Protein AF-A0A7V5HGN9-F1 (afdb_monomer)

Secondary structure (DSSP, 8-state):
----TT-SS-HHHHSHHHHHHHHHHHHHTPPPPPHHHHHHHHHHS--HHHHHHHHTT--SSHHHHHTS-SSHHHHHHHHHH--GGGGGG---HHHHHHHHHHHHHTT-HHHHHHHHHHHHHHHHHHT-HHHHHHHHHHHHHHHHHTT-HHHHHHHHHHHTTS-----EEEGGGTEEE-HHHHHHHHHHS-----------

pLDDT: mean 88.9, std 13.84, range [47.88, 98.94]

Radius of gyration: 22.05 Å; Cα contacts (8 Å, |Δi|>4): 229; chains: 1; bounding box: 42×45×57 Å

Nearest PDB structures (foldseek):
  4wne-assembly1_A  TM=7.673E-01  e=4.835E-03  Homo sapiens
  3sf4-assembly3_C  TM=7.442E-01  e=4.588E-03  Homo sapiens
  4a1s-assembly1_B  TM=7.686E-01  e=1.708E-02  Drosophila melanogaster
  3q15-assembly2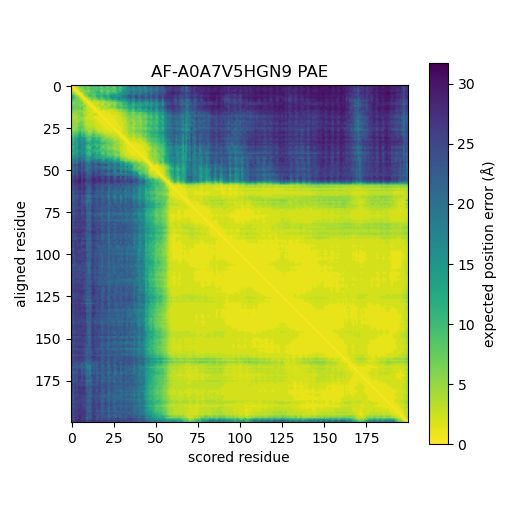_B-3  TM=7.820E-01  e=2.468E-02  Bacillus subtilis
  4i1a-assembly3_A  TM=4.829E-01  e=5.725E-02  Bacillus subtilis subsp. subtilis str. 168

Sequence (200 aa):
MIIVEHAGHNIFSEAPREFFRHLREFLTNLPEVSPQALATFKQTLPDWAELRRVRQVHEFGDSFLADQNWGYCSSQVIVKAYKRERLGQLRENRSYLRIGFALYDLKKYQEAHYVFTQLEEKAHRQGDLLSEVIALIWQGHMQDLLGNRAEALRCYQKVLKIDCPFKVMHAQYGLHYLPAEYARQRLKSPFQRVENQLED

Mean predicted aligned error: 11.17 Å

Structure (mmCIF, N/CA/C/O backbone):
data_AF-A0A7V5HGN9-F1
#
_entry.id   AF-A0A7V5HGN9-F1
#
loop_
_atom_site.group_PDB
_atom_site.id
_atom_site.type_symbol
_atom_site.label_atom_id
_atom_site.label_alt_id
_atom_site.label_comp_id
_atom_site.label_asym_id
_atom_site.label_entity_id
_atom_site.label_seq_id
_atom_site.pdbx_PDB_ins_code
_atom_site.Cartn_x
_atom_site.Cartn_y
_atom_site.Cartn_z
_atom_site.occupancy
_atom_site.B_iso_or_equiv
_atom_site.auth_seq_id
_atom_site.auth_comp_id
_atom_site.auth_asym_id
_atom_site.auth_atom_id
_atom_site.pdbx_PDB_model_num
ATOM 1 N N . MET A 1 1 ? -5.615 -12.703 -39.684 1.00 47.88 1 MET A N 1
ATOM 2 C CA . MET A 1 1 ? -6.499 -11.969 -38.757 1.00 47.88 1 MET A CA 1
ATOM 3 C C . MET A 1 1 ? -7.665 -12.888 -38.446 1.00 47.88 1 MET A C 1
ATOM 5 O O . MET A 1 1 ? -8.341 -13.284 -39.384 1.00 47.88 1 MET A O 1
ATOM 9 N N . ILE A 1 2 ? -7.821 -13.317 -37.192 1.00 58.19 2 ILE A N 1
ATOM 10 C CA . ILE A 1 2 ? -8.964 -14.141 -36.772 1.00 58.19 2 ILE A CA 1
ATOM 11 C C . ILE A 1 2 ? -10.042 -13.163 -36.313 1.00 58.19 2 ILE A C 1
ATOM 13 O O . ILE A 1 2 ? -9.800 -12.399 -35.382 1.00 58.19 2 ILE A O 1
ATOM 17 N N . ILE A 1 3 ? -11.179 -13.142 -37.003 1.00 59.91 3 ILE A N 1
ATOM 18 C CA . ILE A 1 3 ? -12.360 -12.384 -36.587 1.00 59.91 3 ILE A CA 1
ATOM 19 C C . ILE A 1 3 ? -13.315 -13.393 -35.958 1.00 59.91 3 ILE A C 1
ATOM 21 O O . ILE A 1 3 ? -13.702 -14.352 -36.618 1.00 59.91 3 ILE A O 1
ATOM 25 N N . VAL A 1 4 ? -13.674 -13.175 -34.694 1.00 60.88 4 VAL A N 1
ATOM 26 C CA . VAL A 1 4 ? -14.737 -13.920 -34.013 1.00 60.88 4 VAL A CA 1
ATOM 27 C C . VAL A 1 4 ? -15.935 -12.987 -33.920 1.00 60.88 4 VAL A C 1
ATOM 29 O O . VAL A 1 4 ? -15.903 -12.017 -33.166 1.00 60.88 4 VAL A O 1
ATOM 32 N N . GLU A 1 5 ? -16.968 -13.248 -34.723 1.00 53.59 5 GLU A N 1
ATOM 33 C CA . GLU A 1 5 ? -18.076 -12.315 -35.011 1.00 53.59 5 GLU A CA 1
ATOM 34 C C . GLU A 1 5 ? -18.928 -11.922 -33.783 1.00 53.59 5 GLU A C 1
ATOM 36 O O . GLU A 1 5 ? -19.751 -11.010 -33.864 1.00 53.59 5 GLU A O 1
ATOM 41 N N . HIS A 1 6 ? -18.721 -12.566 -32.628 1.00 56.16 6 HIS A N 1
ATOM 42 C CA . HIS A 1 6 ? -19.501 -12.351 -31.402 1.00 56.16 6 HIS A CA 1
ATOM 43 C C . HIS A 1 6 ? -18.667 -12.025 -30.147 1.00 56.16 6 HIS A C 1
ATOM 45 O O . HIS A 1 6 ? -19.226 -11.965 -29.054 1.00 56.16 6 HIS A O 1
ATOM 51 N N . ALA A 1 7 ? -17.354 -11.798 -30.273 1.00 55.81 7 ALA A N 1
ATOM 52 C CA . ALA A 1 7 ? -16.486 -11.425 -29.149 1.00 55.81 7 ALA A CA 1
ATOM 53 C C . ALA A 1 7 ? -16.121 -9.932 -29.227 1.00 55.81 7 ALA A C 1
ATOM 55 O O . ALA A 1 7 ? -15.111 -9.555 -29.821 1.00 55.81 7 ALA A O 1
ATOM 56 N N . GLY A 1 8 ? -16.983 -9.074 -28.678 1.00 51.50 8 GLY A N 1
ATOM 57 C CA . GLY A 1 8 ? -16.839 -7.616 -28.749 1.00 51.50 8 GLY A CA 1
ATOM 58 C C . GLY A 1 8 ? -15.876 -7.020 -27.718 1.00 51.50 8 GLY A C 1
ATOM 59 O O . GLY A 1 8 ? -15.376 -5.914 -27.929 1.00 51.50 8 GLY A O 1
ATOM 60 N N . HIS A 1 9 ? -15.591 -7.727 -26.618 1.00 58.38 9 HIS A N 1
ATOM 61 C CA . HIS A 1 9 ? -14.805 -7.168 -25.512 1.00 58.38 9 HIS A CA 1
ATOM 62 C C . HIS A 1 9 ? -13.702 -8.093 -25.011 1.00 58.38 9 HIS A C 1
ATOM 64 O O . HIS A 1 9 ? -12.570 -7.649 -24.815 1.00 58.38 9 HIS A O 1
ATOM 70 N N . ASN A 1 10 ? -14.005 -9.373 -24.790 1.00 63.41 10 ASN A N 1
ATOM 71 C CA . ASN A 1 10 ? -13.024 -10.323 -24.287 1.00 63.41 10 ASN A CA 1
ATOM 72 C C . ASN A 1 10 ? -13.330 -11.739 -24.779 1.00 63.41 10 ASN A C 1
ATOM 74 O O . ASN A 1 10 ? -14.178 -12.453 -24.241 1.00 63.41 10 ASN A O 1
ATOM 78 N N . ILE A 1 11 ? -12.539 -12.181 -25.753 1.00 68.00 11 ILE A N 1
ATOM 79 C CA . ILE A 1 11 ? -12.649 -13.511 -26.350 1.00 68.00 11 ILE A CA 1
ATOM 80 C C . ILE A 1 11 ? -12.438 -14.654 -25.337 1.00 68.00 11 ILE A C 1
ATOM 82 O O . ILE A 1 11 ? -12.993 -15.737 -25.513 1.00 68.00 11 ILE A O 1
ATOM 86 N N . PHE A 1 12 ? -11.705 -14.415 -24.242 1.00 64.56 12 PHE A N 1
ATOM 87 C CA . PHE A 1 12 ? -11.483 -15.407 -23.185 1.00 64.56 12 PHE A CA 1
ATOM 88 C C . PHE A 1 12 ? -12.741 -15.689 -22.354 1.00 64.56 12 PHE A C 1
ATOM 90 O O . PHE A 1 12 ? -12.859 -16.771 -21.785 1.00 64.56 12 PHE A O 1
ATOM 97 N N . SER A 1 13 ? -13.676 -14.741 -22.275 1.00 59.22 13 SER A N 1
ATOM 98 C CA . SER A 1 13 ? -14.940 -14.904 -21.546 1.00 59.22 13 SER A CA 1
ATOM 99 C C . SER A 1 13 ? -16.132 -15.151 -22.467 1.00 59.22 13 SER A C 1
ATOM 101 O O . SER A 1 13 ? -17.039 -15.888 -22.095 1.00 59.22 13 SER A O 1
ATOM 103 N N . GLU A 1 14 ? -16.130 -14.557 -23.660 1.00 72.31 14 GLU A N 1
ATOM 104 C CA . GLU A 1 14 ? -17.280 -14.564 -24.573 1.00 72.31 14 GLU A CA 1
ATOM 105 C C . GLU A 1 14 ? -17.258 -15.771 -25.523 1.00 72.31 14 GLU A C 1
ATOM 107 O O . GLU A 1 14 ? -18.305 -16.347 -25.811 1.00 72.31 14 GLU A O 1
ATOM 112 N N . ALA A 1 15 ? -16.070 -16.214 -25.957 1.00 78.94 15 ALA A N 1
ATOM 113 C CA . ALA A 1 15 ? -15.912 -17.341 -26.880 1.00 78.94 15 ALA A CA 1
ATOM 114 C C . ALA A 1 15 ? -14.676 -18.223 -26.568 1.00 78.94 15 ALA A C 1
ATOM 116 O O . ALA A 1 15 ? -13.876 -18.524 -27.462 1.00 78.94 15 ALA A O 1
ATOM 117 N N . PRO A 1 16 ? -14.498 -18.710 -25.319 1.00 79.62 16 PRO A N 1
ATOM 118 C CA . PRO A 1 16 ? -13.275 -19.406 -24.905 1.00 79.62 16 PRO A CA 1
ATOM 119 C C . PRO A 1 16 ? -12.981 -20.662 -25.730 1.00 79.62 16 PRO A C 1
ATOM 121 O O . PRO A 1 16 ? -11.835 -20.928 -26.086 1.00 79.62 16 PRO A O 1
ATOM 124 N N . ARG A 1 17 ? -14.011 -21.446 -26.071 1.00 83.56 17 ARG A N 1
ATOM 125 C CA . ARG A 1 17 ? -13.835 -22.682 -26.854 1.00 83.56 17 ARG A CA 1
ATOM 126 C C . ARG A 1 17 ? -13.305 -22.400 -28.257 1.00 83.56 17 ARG A C 1
ATOM 128 O O . ARG A 1 17 ? -12.461 -23.144 -28.748 1.00 83.56 17 ARG A O 1
ATOM 135 N N . GLU A 1 18 ? -13.786 -21.333 -28.883 1.00 83.12 18 GLU A N 1
ATOM 136 C CA . GLU A 1 18 ? -13.379 -20.940 -30.228 1.00 83.12 18 GLU A CA 1
ATOM 137 C C . GLU A 1 18 ? -11.951 -20.392 -30.237 1.00 83.12 18 GLU A C 1
ATOM 139 O O . GLU A 1 18 ? -11.138 -20.820 -31.057 1.00 83.12 18 GLU A O 1
ATOM 144 N N . PHE A 1 19 ? -11.606 -19.558 -29.250 1.00 82.94 19 PHE A N 1
ATOM 145 C CA . PHE A 1 19 ? -10.233 -19.102 -29.037 1.00 82.94 19 PHE A CA 1
ATOM 146 C C . PHE A 1 19 ? -9.259 -20.273 -28.878 1.00 82.94 19 PHE A C 1
ATOM 148 O O . PHE A 1 19 ? -8.272 -20.362 -29.606 1.00 82.94 19 PHE A O 1
ATOM 155 N N . PHE A 1 20 ? -9.540 -21.205 -27.961 1.00 86.19 20 PHE A N 1
ATOM 156 C CA . PHE A 1 20 ? -8.631 -22.324 -27.707 1.00 86.19 20 PHE A CA 1
ATOM 157 C C . PHE A 1 20 ? -8.573 -23.322 -28.869 1.00 86.19 20 PHE A C 1
ATOM 159 O O . PHE A 1 20 ? -7.530 -23.949 -29.067 1.00 86.19 20 PHE A O 1
ATOM 166 N N . ARG A 1 21 ? -9.639 -23.454 -29.672 1.00 87.88 21 ARG A N 1
ATOM 167 C CA . ARG A 1 21 ? -9.597 -24.218 -30.929 1.00 87.88 21 ARG A CA 1
ATOM 168 C C . ARG A 1 21 ? -8.627 -23.573 -31.916 1.00 87.88 21 ARG A C 1
ATOM 170 O O . ARG A 1 21 ? -7.727 -24.252 -32.400 1.00 87.88 21 ARG A O 1
ATOM 177 N N . HIS A 1 22 ? -8.755 -22.272 -32.154 1.00 85.56 22 HIS A N 1
ATOM 178 C CA . HIS A 1 22 ? -7.865 -21.551 -33.061 1.00 85.56 22 HIS A CA 1
ATOM 179 C C . HIS A 1 22 ? -6.415 -21.517 -32.580 1.00 85.56 22 HIS A C 1
ATOM 181 O O . HIS A 1 22 ? -5.500 -21.694 -33.380 1.00 85.56 22 HIS A O 1
ATOM 187 N N . LEU A 1 23 ? -6.191 -21.354 -31.275 1.00 84.62 23 LEU A N 1
ATOM 188 C CA . LEU A 1 23 ? -4.855 -21.435 -30.693 1.00 84.62 23 LEU A CA 1
ATOM 189 C C . LEU A 1 23 ? -4.244 -22.824 -30.913 1.00 84.62 23 LEU A C 1
ATOM 191 O O . LEU A 1 23 ? -3.083 -22.929 -31.294 1.00 84.62 23 LEU A O 1
ATOM 195 N N . ARG A 1 24 ? -5.025 -23.896 -30.728 1.00 86.69 24 ARG A N 1
ATOM 196 C CA . ARG A 1 24 ? -4.572 -25.267 -30.999 1.00 86.69 24 ARG A CA 1
ATOM 197 C C . ARG A 1 24 ? -4.233 -25.467 -32.472 1.00 86.69 24 ARG A C 1
ATOM 199 O O . ARG A 1 24 ? -3.180 -26.022 -32.766 1.00 86.69 24 ARG A O 1
ATOM 206 N N . GLU A 1 25 ? -5.090 -25.019 -33.384 1.00 87.94 25 GLU A N 1
ATOM 207 C CA . GLU A 1 25 ? -4.835 -25.088 -34.829 1.00 87.94 25 GLU A CA 1
ATOM 208 C C . GLU A 1 25 ? -3.559 -24.326 -35.203 1.00 87.94 25 GLU A C 1
ATOM 210 O O . GLU A 1 25 ? -2.729 -24.849 -35.942 1.00 87.94 25 GLU A O 1
ATOM 215 N N . PHE A 1 26 ? -3.358 -23.130 -34.648 1.00 86.44 26 PHE A N 1
ATOM 216 C CA . PHE A 1 26 ? -2.143 -22.345 -34.855 1.00 86.44 26 PHE A CA 1
ATOM 217 C C . PHE A 1 26 ? -0.894 -23.076 -34.353 1.00 86.44 26 PHE A C 1
ATOM 219 O O . PHE A 1 26 ? 0.074 -23.198 -35.094 1.00 86.44 26 PHE A O 1
ATOM 226 N N . LEU A 1 27 ? -0.929 -23.606 -33.127 1.00 85.44 27 LEU A N 1
ATOM 227 C CA . LEU A 1 27 ? 0.198 -24.334 -32.534 1.00 85.44 27 LEU A CA 1
ATOM 228 C C . LEU A 1 27 ? 0.529 -25.619 -33.301 1.00 85.44 27 LEU A C 1
ATOM 230 O O . LEU A 1 27 ? 1.698 -25.956 -33.444 1.00 85.44 27 LEU A O 1
ATOM 234 N N . THR A 1 28 ? -0.486 -26.319 -33.810 1.00 88.06 28 THR A N 1
ATOM 235 C CA . THR A 1 28 ? -0.300 -27.563 -34.576 1.00 88.06 28 THR A CA 1
ATOM 236 C C . THR A 1 28 ? 0.305 -27.291 -35.955 1.00 88.06 28 THR A C 1
ATOM 238 O O . THR A 1 28 ? 1.045 -28.117 -36.475 1.00 88.06 28 THR A O 1
ATOM 241 N N . ASN A 1 29 ? 0.013 -26.123 -36.533 1.00 88.00 29 ASN A N 1
ATOM 242 C CA . ASN A 1 29 ? 0.521 -25.698 -37.838 1.00 88.00 29 ASN A CA 1
ATOM 243 C C . ASN A 1 29 ? 1.735 -24.764 -37.734 1.00 88.00 29 ASN A C 1
ATOM 245 O O . ASN A 1 29 ? 2.138 -24.171 -38.737 1.00 88.00 29 ASN A O 1
ATOM 249 N N . LEU A 1 30 ? 2.298 -24.588 -36.537 1.00 82.75 30 LEU A N 1
ATOM 250 C CA . LEU A 1 30 ? 3.455 -23.730 -36.350 1.00 82.75 30 LEU A CA 1
ATOM 251 C C . LEU A 1 30 ? 4.674 -24.418 -36.986 1.00 82.75 30 LEU A C 1
ATOM 253 O O . LEU A 1 30 ? 5.027 -25.520 -36.560 1.00 82.75 30 LEU A O 1
ATOM 257 N N . PRO A 1 31 ? 5.322 -23.816 -37.998 1.00 83.06 31 PRO A N 1
ATOM 258 C CA . PRO A 1 31 ? 6.506 -24.415 -38.594 1.00 83.06 31 PRO A CA 1
ATOM 259 C C . PRO A 1 31 ? 7.633 -24.487 -37.560 1.00 83.06 31 PRO A C 1
ATOM 261 O O . PRO A 1 31 ? 7.777 -23.587 -36.726 1.00 83.06 31 PRO A O 1
ATOM 264 N N . GLU A 1 32 ? 8.460 -25.533 -37.634 1.00 83.56 32 GLU A N 1
ATOM 265 C CA . GLU A 1 32 ? 9.682 -25.588 -36.832 1.00 83.56 32 GLU A CA 1
ATOM 266 C C . GLU A 1 32 ? 10.546 -24.360 -37.129 1.00 83.56 32 GLU A C 1
ATOM 268 O O . GLU A 1 32 ? 10.882 -24.050 -38.277 1.00 83.56 32 GLU A O 1
ATOM 273 N N . VAL A 1 33 ? 10.903 -23.634 -36.071 1.00 85.88 33 VAL A N 1
ATOM 274 C CA . VAL A 1 33 ? 11.763 -22.461 -36.191 1.00 85.88 33 VAL A CA 1
ATOM 275 C C . VAL A 1 33 ? 13.181 -22.946 -36.457 1.00 85.88 33 VAL A C 1
ATOM 277 O O . VAL A 1 33 ? 13.779 -23.622 -35.618 1.00 85.88 33 VAL A O 1
ATOM 280 N N . SER A 1 34 ? 13.743 -22.582 -37.611 1.00 90.69 34 SER A N 1
ATOM 281 C CA . SER A 1 34 ? 15.101 -23.002 -37.944 1.00 90.69 34 SER A C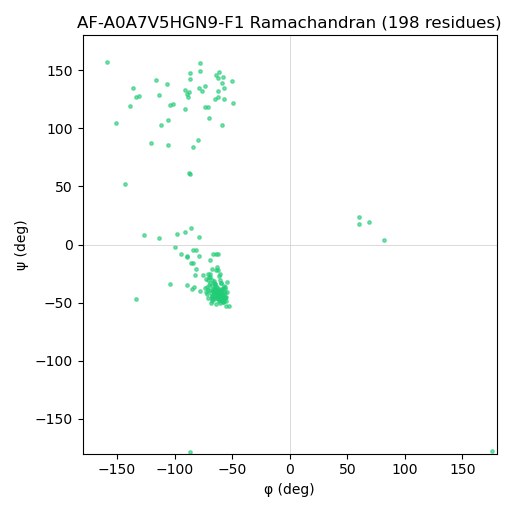A 1
ATOM 282 C C . SER A 1 34 ? 16.113 -22.434 -36.934 1.00 90.69 34 SER A C 1
ATOM 284 O O . SER A 1 34 ? 15.986 -21.275 -36.511 1.00 90.69 34 SER A O 1
ATOM 286 N N . PRO A 1 35 ? 17.164 -23.195 -36.570 1.00 88.50 35 PRO A N 1
ATOM 287 C CA . PRO A 1 35 ? 18.210 -22.705 -35.672 1.00 88.50 35 PRO A CA 1
ATOM 288 C C . PRO A 1 35 ? 18.846 -21.396 -36.156 1.00 88.50 35 PRO A C 1
ATOM 290 O O . PRO A 1 35 ? 19.212 -20.546 -35.345 1.00 88.50 35 PRO A O 1
ATOM 293 N N . GLN A 1 36 ? 18.926 -21.206 -37.477 1.00 87.81 36 GLN A N 1
ATOM 294 C CA . GLN A 1 36 ? 19.457 -19.998 -38.098 1.00 87.81 36 GLN A CA 1
ATOM 295 C C . GLN A 1 36 ? 18.520 -18.796 -37.929 1.00 87.81 36 GLN A C 1
ATOM 297 O O . GLN A 1 36 ? 18.981 -17.738 -37.512 1.00 87.81 36 GLN A O 1
ATOM 302 N N . ALA A 1 37 ? 17.213 -18.955 -38.169 1.00 84.19 37 ALA A N 1
ATOM 303 C CA . ALA A 1 37 ? 16.238 -17.887 -37.940 1.00 84.19 37 ALA A CA 1
ATOM 304 C C . ALA A 1 37 ? 16.205 -17.473 -36.462 1.00 84.19 37 ALA A C 1
ATOM 306 O O . ALA A 1 37 ? 16.176 -16.284 -36.145 1.00 84.19 37 ALA A O 1
ATOM 307 N N . LEU A 1 38 ? 16.297 -18.449 -35.552 1.00 83.56 38 LEU A N 1
ATOM 308 C CA . LEU A 1 38 ? 16.383 -18.191 -34.118 1.00 83.56 38 LEU A CA 1
ATOM 309 C C . LEU A 1 38 ? 17.680 -17.459 -33.738 1.00 83.56 38 LEU A C 1
ATOM 311 O O . LEU A 1 38 ? 17.648 -16.553 -32.906 1.00 83.56 38 LEU A O 1
ATOM 315 N N . ALA A 1 39 ? 18.818 -17.827 -34.334 1.00 85.75 39 ALA A N 1
ATOM 316 C CA . ALA A 1 39 ? 20.098 -17.161 -34.103 1.00 85.75 39 ALA A CA 1
ATOM 317 C C . ALA A 1 39 ? 20.090 -15.711 -34.611 1.00 85.75 39 ALA A C 1
ATOM 319 O O . ALA A 1 39 ? 20.495 -14.812 -33.877 1.00 85.75 39 ALA A O 1
ATOM 320 N N . THR A 1 40 ? 19.568 -15.465 -35.815 1.00 85.25 40 THR A N 1
ATOM 321 C CA . THR A 1 40 ? 19.402 -14.113 -36.368 1.00 85.25 40 THR A CA 1
ATOM 322 C C . THR A 1 40 ? 18.472 -13.274 -35.500 1.00 85.25 40 THR A C 1
ATOM 324 O O . THR A 1 40 ? 18.824 -12.158 -35.132 1.00 85.25 40 THR A O 1
ATOM 327 N N . PHE A 1 41 ? 17.326 -13.819 -35.087 1.00 78.50 41 PHE A N 1
ATOM 328 C CA . PHE A 1 41 ? 16.418 -13.111 -34.187 1.00 78.50 41 PHE A CA 1
ATOM 329 C C . PHE A 1 41 ? 17.101 -12.747 -32.860 1.00 78.50 41 PHE A C 1
ATOM 331 O O . PHE A 1 41 ? 17.013 -11.605 -32.417 1.00 78.50 41 PHE A O 1
ATOM 338 N N . LYS A 1 42 ? 17.866 -13.670 -32.261 1.00 77.56 42 LYS A N 1
ATOM 339 C CA . LYS A 1 42 ? 18.643 -13.408 -31.037 1.00 77.56 42 LYS A CA 1
ATOM 340 C C . LYS A 1 42 ? 19.691 -12.307 -31.203 1.00 77.56 42 LYS A C 1
ATOM 342 O O . LYS A 1 42 ? 19.956 -11.607 -30.236 1.00 77.56 42 LYS A O 1
ATOM 347 N N . GLN A 1 43 ? 20.255 -12.136 -32.399 1.00 79.81 43 GLN A N 1
ATOM 348 C CA . GLN A 1 43 ? 21.170 -11.030 -32.712 1.00 79.81 43 GLN A CA 1
ATOM 349 C C . GLN A 1 43 ? 20.440 -9.690 -32.892 1.00 79.81 43 GLN A C 1
ATOM 351 O O . GLN A 1 43 ? 21.038 -8.642 -32.674 1.00 79.81 43 GLN A O 1
ATOM 356 N N . THR A 1 44 ? 19.159 -9.714 -33.279 1.00 71.88 44 THR A N 1
ATOM 357 C CA . THR A 1 44 ? 18.308 -8.512 -33.374 1.00 71.88 44 THR A CA 1
ATOM 358 C C . THR A 1 44 ? 17.638 -8.130 -32.060 1.00 71.88 44 THR A C 1
ATOM 360 O O . THR A 1 44 ? 17.135 -7.014 -31.934 1.00 71.88 44 THR A O 1
ATOM 363 N N . LEU A 1 45 ? 17.611 -9.043 -31.081 1.00 65.25 45 LEU A N 1
ATOM 364 C CA . LEU A 1 45 ? 17.168 -8.699 -29.741 1.00 65.25 45 LEU A CA 1
ATOM 365 C C . LEU A 1 45 ? 18.137 -7.651 -29.195 1.00 65.25 45 LEU A C 1
ATOM 367 O O . LEU A 1 45 ? 19.348 -7.882 -29.215 1.00 65.25 45 LEU A O 1
ATOM 371 N N . PRO A 1 46 ? 17.634 -6.505 -28.718 1.00 62.78 46 PRO A N 1
ATOM 372 C CA . PRO A 1 46 ? 18.506 -5.534 -28.094 1.00 62.78 46 PRO A CA 1
ATOM 373 C C . PRO A 1 46 ? 19.221 -6.205 -26.922 1.00 62.78 46 PRO A C 1
ATOM 375 O O . PRO A 1 46 ? 18.636 -7.059 -26.247 1.00 62.78 46 PRO A O 1
ATOM 378 N N . ASP A 1 47 ? 20.485 -5.841 -26.692 1.00 72.19 47 ASP A N 1
ATOM 379 C CA . ASP A 1 47 ? 21.222 -6.355 -25.544 1.00 72.19 47 ASP A CA 1
ATOM 380 C C . ASP A 1 47 ? 20.452 -5.957 -24.282 1.00 72.19 47 ASP A C 1
ATOM 382 O O . ASP A 1 47 ? 20.448 -4.805 -23.850 1.00 72.19 47 ASP A O 1
ATOM 386 N N . TRP A 1 48 ? 19.741 -6.923 -23.706 1.00 57.12 48 TRP A N 1
ATOM 387 C CA . TRP A 1 48 ? 18.913 -6.707 -22.533 1.00 57.12 48 TRP A CA 1
ATOM 388 C C . TRP A 1 48 ? 19.748 -6.301 -21.319 1.00 57.12 48 TRP A C 1
ATOM 390 O O . TRP A 1 48 ? 19.195 -5.703 -20.398 1.00 57.12 48 TRP A O 1
ATOM 400 N N . ALA A 1 49 ? 21.051 -6.601 -21.296 1.00 57.00 49 ALA A N 1
ATOM 401 C CA . ALA A 1 49 ? 21.973 -6.123 -20.276 1.00 57.00 49 ALA A CA 1
ATOM 402 C C . ALA A 1 49 ? 22.375 -4.660 -20.524 1.00 57.00 49 ALA A C 1
ATOM 404 O O . ALA A 1 49 ? 22.407 -3.885 -19.570 1.00 57.00 49 ALA A O 1
ATOM 405 N N . GLU A 1 50 ? 22.606 -4.261 -21.778 1.00 61.69 50 GLU A N 1
ATOM 406 C CA . GLU A 1 50 ? 22.851 -2.866 -22.183 1.00 61.69 50 GLU A CA 1
ATOM 407 C C . GLU A 1 50 ? 21.601 -1.996 -21.955 1.00 61.69 50 GLU A C 1
ATOM 409 O O . GLU A 1 50 ? 21.682 -0.961 -21.302 1.00 61.69 50 GLU A O 1
ATOM 414 N N . LEU A 1 51 ? 20.414 -2.454 -22.373 1.00 58.97 51 LEU A N 1
ATOM 415 C CA . LEU A 1 51 ? 19.134 -1.784 -22.114 1.00 58.97 51 LEU A CA 1
ATOM 416 C C . LEU A 1 51 ? 18.825 -1.684 -20.620 1.00 58.97 51 LEU A C 1
ATOM 418 O O . LEU A 1 51 ? 18.310 -0.659 -20.181 1.00 58.97 51 LEU A O 1
ATOM 422 N N . ARG A 1 52 ? 19.143 -2.715 -19.823 1.00 54.41 52 ARG A N 1
ATOM 423 C CA . ARG A 1 52 ? 19.048 -2.635 -18.355 1.00 54.41 52 ARG A CA 1
ATOM 424 C C . ARG A 1 52 ? 20.047 -1.637 -17.781 1.00 54.41 52 ARG A C 1
ATOM 426 O O . ARG A 1 52 ? 19.677 -0.912 -16.866 1.00 54.41 52 ARG A O 1
ATOM 433 N N . ARG A 1 53 ? 21.273 -1.565 -18.312 1.00 54.25 53 ARG A N 1
ATOM 434 C CA . ARG A 1 53 ? 22.280 -0.563 -17.920 1.00 54.25 53 ARG A CA 1
ATOM 435 C C . ARG A 1 53 ? 21.819 0.858 -18.248 1.00 54.25 53 ARG A C 1
ATOM 437 O O . ARG A 1 53 ? 21.941 1.733 -17.402 1.00 54.25 53 ARG A O 1
ATOM 444 N N . VAL A 1 54 ? 21.230 1.074 -19.423 1.00 54.31 54 VAL A N 1
ATOM 445 C CA . VAL A 1 54 ? 20.697 2.379 -19.848 1.00 54.31 54 VAL A CA 1
ATOM 446 C C . VAL A 1 54 ? 19.421 2.738 -19.064 1.00 54.31 54 VAL A C 1
ATOM 448 O O . VAL A 1 54 ? 19.257 3.888 -18.667 1.00 54.31 54 VAL A O 1
ATOM 451 N N . ARG A 1 55 ? 18.552 1.763 -18.744 1.00 51.66 55 ARG A N 1
ATOM 452 C CA . ARG A 1 55 ? 17.373 1.951 -17.867 1.00 51.66 55 ARG A CA 1
ATOM 453 C C . ARG A 1 55 ? 17.720 2.172 -16.393 1.00 51.66 55 ARG A C 1
ATOM 455 O O . ARG A 1 55 ? 16.974 2.845 -15.691 1.00 51.66 55 ARG A O 1
ATOM 462 N N . GLN A 1 56 ? 18.844 1.644 -15.905 1.00 50.28 56 GLN A N 1
ATOM 463 C CA . GLN A 1 56 ? 19.322 1.874 -14.530 1.00 50.28 56 GLN A CA 1
ATOM 464 C C . GLN A 1 56 ? 19.675 3.342 -14.242 1.00 50.28 56 GLN A C 1
ATOM 466 O O . GLN A 1 56 ? 19.898 3.691 -13.086 1.00 50.28 56 GLN A O 1
ATOM 471 N N . VAL A 1 57 ? 19.684 4.206 -15.261 1.00 50.62 57 VAL A N 1
ATOM 472 C CA . VAL A 1 57 ? 19.927 5.650 -15.128 1.00 50.62 57 VAL A CA 1
ATOM 473 C C . VAL A 1 57 ? 18.628 6.445 -14.921 1.00 50.62 57 VAL A C 1
ATOM 475 O O . VAL A 1 5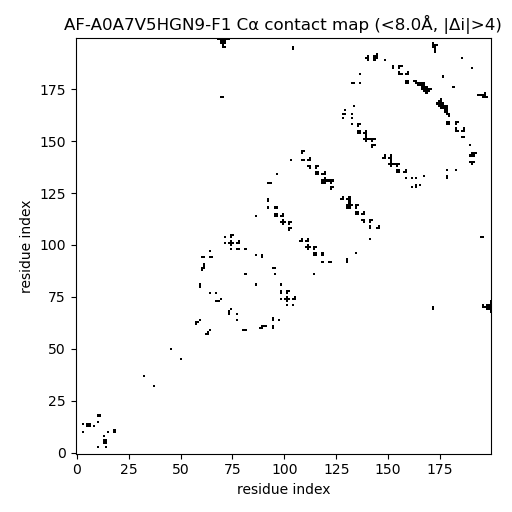7 ? 18.637 7.672 -14.980 1.00 50.62 57 VAL A O 1
ATOM 478 N N . HIS A 1 58 ? 17.484 5.803 -14.661 1.00 57.69 58 HIS A N 1
ATOM 479 C CA . HIS A 1 58 ? 16.315 6.556 -14.214 1.00 57.69 58 HIS A CA 1
ATOM 480 C C . HIS A 1 58 ? 16.548 7.071 -12.793 1.00 57.69 58 HIS A C 1
ATOM 482 O O . HIS A 1 58 ? 16.568 6.311 -11.824 1.00 57.69 58 HIS A O 1
ATOM 488 N N . GLU A 1 59 ? 16.734 8.388 -12.675 1.00 76.94 59 GLU A N 1
ATOM 489 C CA . GLU A 1 59 ? 16.664 9.071 -11.391 1.00 76.94 59 GLU A CA 1
ATOM 490 C C . GLU A 1 59 ? 15.371 8.674 -10.670 1.00 76.94 59 GLU A C 1
ATOM 492 O O . GLU A 1 59 ? 14.313 8.539 -11.288 1.00 76.94 59 GLU A O 1
ATOM 497 N N . PHE A 1 60 ? 15.456 8.494 -9.349 1.00 86.88 60 PHE A N 1
ATOM 498 C CA . PHE A 1 60 ? 14.284 8.217 -8.522 1.00 86.88 60 PHE A CA 1
ATOM 499 C C . PHE A 1 60 ? 13.162 9.224 -8.830 1.00 86.88 60 PHE A C 1
ATOM 501 O O . PHE A 1 60 ? 13.353 10.435 -8.696 1.00 86.88 60 PHE A O 1
ATOM 508 N N . GLY A 1 61 ? 12.004 8.712 -9.240 1.00 92.19 61 GLY A N 1
ATOM 509 C CA . GLY A 1 61 ? 10.885 9.494 -9.754 1.00 92.19 61 GLY A CA 1
ATOM 510 C C . GLY A 1 61 ? 9.742 8.596 -10.229 1.00 92.19 61 GLY A C 1
ATOM 511 O O . GLY A 1 61 ? 9.831 7.370 -10.132 1.00 92.19 61 GLY A O 1
ATOM 512 N N . ASP A 1 62 ? 8.679 9.198 -10.765 1.00 93.19 62 ASP A N 1
ATOM 513 C CA . ASP A 1 62 ? 7.485 8.468 -11.212 1.00 93.19 62 ASP A CA 1
ATOM 514 C C . ASP A 1 62 ? 7.814 7.404 -12.280 1.00 93.19 62 ASP A C 1
ATOM 516 O O . ASP A 1 62 ? 7.384 6.259 -12.153 1.00 93.19 62 ASP A O 1
ATOM 520 N N . SER A 1 63 ? 8.649 7.731 -13.277 1.00 89.81 63 SER A N 1
ATOM 521 C CA . SER A 1 63 ? 9.058 6.777 -14.324 1.00 89.81 63 SER A CA 1
ATOM 522 C C . SER A 1 63 ? 9.869 5.606 -13.767 1.00 89.81 63 SER A C 1
ATOM 524 O O . SER A 1 63 ? 9.587 4.456 -14.088 1.00 89.81 63 SER A O 1
ATOM 526 N N . PHE A 1 64 ? 10.824 5.882 -12.868 1.00 90.94 64 PH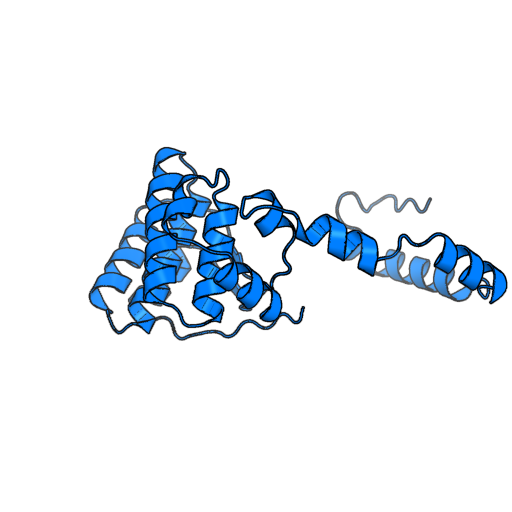E A N 1
ATOM 527 C CA . PHE A 1 64 ? 11.601 4.837 -12.198 1.00 90.94 64 PHE A CA 1
ATOM 528 C C . PHE A 1 64 ? 10.685 3.847 -11.471 1.00 90.94 64 PHE A C 1
ATOM 530 O O . PHE A 1 64 ? 10.879 2.641 -11.589 1.00 90.94 64 PHE A O 1
ATOM 537 N N . LEU A 1 65 ? 9.678 4.350 -10.745 1.00 93.50 65 LEU A N 1
ATOM 538 C CA . LEU A 1 65 ? 8.723 3.532 -9.991 1.00 93.50 65 LEU A CA 1
ATOM 539 C C . LEU A 1 65 ? 7.774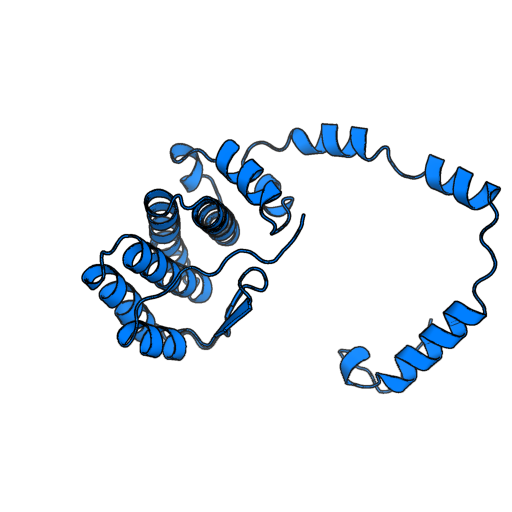 2.746 -10.904 1.00 93.50 65 LEU A C 1
ATOM 541 O O . LEU A 1 65 ? 7.408 1.617 -10.567 1.00 93.50 65 LEU A O 1
ATOM 545 N N . ALA A 1 66 ? 7.387 3.332 -12.040 1.00 89.88 66 ALA A N 1
ATOM 546 C CA . ALA A 1 66 ? 6.547 2.688 -13.046 1.00 89.88 66 ALA A CA 1
ATOM 547 C C . ALA A 1 66 ? 7.247 1.498 -13.724 1.00 89.88 66 ALA A C 1
ATOM 549 O O . ALA A 1 66 ? 6.576 0.524 -14.059 1.00 89.88 66 ALA A O 1
ATOM 550 N N . ASP A 1 67 ? 8.574 1.550 -13.860 1.00 88.31 67 ASP A N 1
ATOM 551 C CA . ASP A 1 67 ? 9.381 0.494 -14.483 1.00 88.31 67 ASP A CA 1
ATOM 552 C C . ASP A 1 67 ? 9.653 -0.720 -13.575 1.00 88.31 67 ASP A C 1
ATOM 554 O O . ASP A 1 67 ? 10.176 -1.729 -14.048 1.00 88.31 67 ASP A O 1
ATOM 558 N N . GLN A 1 68 ? 9.327 -0.649 -12.279 1.00 87.38 68 GLN A N 1
ATOM 559 C CA . GLN A 1 68 ? 9.592 -1.741 -11.333 1.00 87.38 68 GLN A CA 1
ATOM 560 C C . GLN A 1 68 ? 8.457 -2.783 -11.309 1.00 87.38 68 GLN A C 1
ATOM 562 O O . GLN A 1 68 ? 7.281 -2.411 -11.248 1.00 87.38 68 GLN A O 1
ATOM 567 N N . ASN A 1 69 ? 8.798 -4.069 -11.169 1.00 89.88 69 ASN A N 1
ATOM 568 C CA . ASN A 1 69 ? 7.852 -5.192 -11.023 1.00 89.88 69 ASN A CA 1
ATOM 569 C C . ASN A 1 69 ? 7.270 -5.313 -9.607 1.00 89.88 69 ASN A C 1
ATOM 571 O O . ASN A 1 69 ? 7.859 -4.874 -8.633 1.00 89.88 69 ASN A O 1
ATOM 575 N N . TRP A 1 70 ? 6.100 -5.919 -9.434 1.00 90.38 70 TRP A N 1
ATOM 576 C CA . TRP A 1 70 ? 5.417 -5.939 -8.133 1.00 90.38 70 TRP A CA 1
ATOM 577 C C . TRP A 1 70 ? 5.945 -6.956 -7.107 1.00 90.38 70 TRP A C 1
ATOM 579 O O . TRP A 1 70 ? 5.336 -7.075 -6.046 1.00 90.38 70 TRP A O 1
ATOM 589 N N . GLY A 1 71 ? 7.049 -7.653 -7.384 1.00 90.88 71 GLY A N 1
ATOM 590 C CA . GLY A 1 71 ? 7.634 -8.638 -6.480 1.00 90.88 71 GLY A CA 1
ATOM 591 C C . GLY A 1 71 ? 8.603 -8.057 -5.444 1.00 90.88 71 GLY A C 1
ATOM 592 O O . GLY A 1 71 ? 8.838 -6.846 -5.333 1.00 90.88 71 GLY A O 1
ATOM 593 N N . TYR A 1 72 ? 9.152 -8.964 -4.637 1.00 87.56 72 TYR A N 1
ATOM 594 C CA . TYR A 1 72 ? 9.962 -8.636 -3.464 1.00 87.56 72 TYR A CA 1
ATOM 595 C C . TYR A 1 72 ? 11.333 -8.011 -3.788 1.00 87.56 72 TYR A C 1
ATOM 597 O O . TYR A 1 72 ? 11.764 -7.083 -3.097 1.00 87.56 72 TYR A O 1
ATOM 605 N N . CYS A 1 73 ? 12.028 -8.474 -4.830 1.00 88.62 73 CYS A N 1
ATOM 606 C CA . CYS A 1 73 ? 13.313 -7.911 -5.259 1.00 88.62 73 CYS A CA 1
ATOM 607 C C . CYS A 1 73 ? 13.143 -6.466 -5.739 1.00 88.62 73 CYS A C 1
ATOM 609 O O . CYS A 1 73 ? 13.924 -5.585 -5.375 1.00 88.62 73 CYS A O 1
ATOM 611 N N . SER A 1 74 ? 12.079 -6.186 -6.482 1.00 91.69 74 SER A N 1
ATOM 612 C CA . SER A 1 74 ? 11.722 -4.830 -6.890 1.00 91.69 74 SER A CA 1
ATOM 613 C C . SER A 1 74 ? 11.392 -3.940 -5.688 1.00 91.69 74 SER A C 1
ATOM 615 O O . SER A 1 74 ? 11.824 -2.786 -5.638 1.00 91.69 74 SER A O 1
ATOM 617 N N . SER A 1 75 ? 10.709 -4.472 -4.668 1.00 95.00 75 SER A N 1
ATOM 618 C CA . SER A 1 75 ? 10.491 -3.759 -3.402 1.00 95.00 75 SER A CA 1
ATOM 619 C C . SER A 1 75 ? 11.816 -3.380 -2.716 1.00 95.00 75 SER A C 1
ATOM 621 O O . SER A 1 75 ? 11.954 -2.258 -2.219 1.00 95.00 75 SER A O 1
ATOM 623 N N . GLN A 1 76 ? 12.841 -4.241 -2.758 1.00 93.81 76 GLN A N 1
ATOM 624 C CA . GLN A 1 76 ? 14.187 -3.903 -2.268 1.00 93.81 76 GLN A CA 1
ATOM 625 C C . GLN A 1 76 ? 14.835 -2.763 -3.058 1.00 93.81 76 GLN A C 1
ATOM 627 O O . GLN A 1 76 ? 15.396 -1.843 -2.455 1.00 93.81 76 GLN A O 1
ATOM 632 N N . VAL A 1 77 ? 14.736 -2.793 -4.388 1.00 93.12 77 VAL A N 1
ATOM 633 C CA . VAL A 1 77 ? 15.267 -1.739 -5.266 1.00 93.12 77 VAL A CA 1
ATOM 634 C C . VAL A 1 77 ? 14.605 -0.393 -4.964 1.00 93.12 77 VAL A C 1
ATOM 636 O O . VAL A 1 77 ? 15.303 0.602 -4.754 1.00 93.12 77 VAL A O 1
ATOM 639 N N . ILE A 1 78 ? 13.274 -0.369 -4.848 1.00 95.69 78 ILE A N 1
ATOM 640 C CA . ILE A 1 78 ? 12.505 0.842 -4.531 1.00 95.69 78 ILE A CA 1
ATOM 641 C C . ILE A 1 78 ? 12.922 1.408 -3.176 1.00 95.69 78 ILE A C 1
ATOM 643 O O . ILE A 1 78 ? 13.241 2.591 -3.079 1.00 95.69 78 ILE A O 1
ATOM 647 N N . VAL A 1 79 ? 12.957 0.580 -2.128 1.00 96.75 79 VAL A N 1
ATOM 648 C CA . VAL A 1 79 ? 13.283 1.054 -0.776 1.00 96.75 79 VAL A CA 1
ATOM 649 C C . VAL A 1 79 ? 14.737 1.513 -0.665 1.00 96.75 79 VAL A C 1
ATOM 651 O O . VAL A 1 79 ? 15.017 2.427 0.107 1.00 96.75 79 VAL A O 1
ATOM 654 N N . LYS A 1 80 ? 15.664 0.926 -1.431 1.00 95.12 80 LYS A N 1
ATOM 655 C CA . LYS A 1 80 ? 17.059 1.389 -1.492 1.00 95.12 80 LYS A CA 1
ATOM 656 C C . LYS A 1 80 ? 17.183 2.764 -2.158 1.00 95.12 80 LYS A C 1
ATOM 658 O O . LYS A 1 80 ? 18.032 3.553 -1.752 1.00 95.12 80 LYS A O 1
ATOM 663 N N . ALA A 1 81 ? 16.364 3.042 -3.172 1.00 93.12 81 ALA A N 1
ATOM 664 C CA . ALA A 1 81 ? 16.356 4.323 -3.879 1.00 93.12 81 ALA A CA 1
ATOM 665 C C . ALA A 1 81 ? 15.533 5.409 -3.160 1.00 93.12 81 ALA A C 1
ATOM 667 O O . ALA A 1 81 ? 15.794 6.600 -3.340 1.00 93.12 81 ALA A O 1
ATOM 668 N N . TYR A 1 82 ? 14.543 5.004 -2.359 1.00 95.44 82 TYR A N 1
ATOM 669 C CA . TYR A 1 82 ? 13.630 5.899 -1.661 1.00 95.44 82 TYR A CA 1
ATOM 670 C C . TYR A 1 82 ? 14.355 6.809 -0.670 1.00 95.44 82 TYR A C 1
ATOM 672 O O . TYR A 1 82 ? 15.134 6.372 0.179 1.00 95.44 82 TYR A O 1
ATOM 680 N N . LYS A 1 83 ? 14.018 8.094 -0.758 1.00 93.12 83 LYS A N 1
ATOM 681 C CA . LYS A 1 83 ? 14.415 9.129 0.188 1.00 93.12 83 LYS A CA 1
ATOM 682 C C . LYS A 1 83 ? 13.193 9.961 0.548 1.00 93.12 83 LYS A C 1
ATOM 684 O O . LYS A 1 83 ? 12.507 10.461 -0.348 1.00 93.12 83 LYS A O 1
ATOM 689 N N . ARG A 1 84 ? 12.920 10.108 1.845 1.00 95.00 84 ARG A N 1
ATOM 690 C CA . ARG A 1 84 ? 11.715 10.777 2.358 1.00 95.00 84 ARG A CA 1
ATOM 691 C C . ARG A 1 84 ? 11.577 12.202 1.823 1.00 95.00 84 ARG A C 1
ATOM 693 O O . ARG A 1 84 ? 10.498 12.600 1.404 1.00 95.00 84 ARG A O 1
ATOM 700 N N . GLU A 1 85 ? 12.676 12.943 1.761 1.00 94.88 85 GLU A N 1
ATOM 701 C CA . GLU A 1 85 ? 12.743 14.322 1.273 1.00 94.88 85 GLU A CA 1
ATOM 702 C C . GLU A 1 85 ? 12.372 14.478 -0.210 1.00 94.88 85 GLU A C 1
ATOM 704 O O . GLU A 1 85 ? 12.014 15.569 -0.649 1.00 94.88 85 GLU A O 1
ATOM 709 N N . ARG A 1 86 ? 12.419 13.389 -0.987 1.00 93.19 86 ARG A N 1
ATOM 710 C CA . ARG A 1 86 ? 12.036 13.382 -2.404 1.00 93.19 86 ARG A CA 1
ATOM 711 C C . ARG A 1 86 ? 10.586 12.969 -2.631 1.00 93.19 86 ARG A C 1
ATOM 713 O O . ARG A 1 86 ? 10.104 13.093 -3.751 1.00 93.19 86 ARG A O 1
ATOM 720 N N . LEU A 1 87 ? 9.879 12.503 -1.599 1.00 95.94 87 LEU A N 1
ATOM 721 C CA . LEU A 1 87 ? 8.509 12.002 -1.726 1.00 95.94 87 LEU A CA 1
ATOM 722 C C . LEU A 1 87 ? 7.574 13.058 -2.332 1.00 95.94 87 LEU A C 1
ATOM 724 O O . LEU A 1 87 ? 6.859 12.767 -3.283 1.00 95.94 87 LEU A O 1
ATOM 728 N N . GLY A 1 88 ? 7.651 14.302 -1.847 1.00 93.62 88 GLY A N 1
ATOM 729 C CA . GLY A 1 88 ? 6.831 15.420 -2.330 1.00 93.62 88 GLY A CA 1
ATOM 730 C C . GLY A 1 88 ? 7.109 15.865 -3.772 1.00 93.62 88 GLY A C 1
ATOM 731 O O . GLY A 1 88 ? 6.367 16.689 -4.298 1.00 93.62 88 GLY A O 1
ATOM 732 N N . GLN A 1 89 ? 8.158 15.340 -4.415 1.00 94.62 89 GLN A N 1
ATOM 733 C CA . GLN A 1 89 ? 8.487 15.625 -5.818 1.00 94.62 89 GLN A CA 1
ATOM 734 C C . GLN A 1 89 ? 7.701 14.728 -6.787 1.00 94.62 89 GLN A C 1
ATOM 736 O O . GLN A 1 89 ? 7.640 15.027 -7.980 1.00 94.62 89 GLN A O 1
ATOM 741 N N . LEU A 1 90 ? 7.112 13.634 -6.289 1.00 96.25 90 LEU A N 1
ATOM 742 C CA . LEU A 1 90 ? 6.368 12.670 -7.094 1.00 96.25 90 LEU A CA 1
ATOM 743 C C . LEU A 1 90 ? 4.993 13.223 -7.464 1.00 96.25 90 LEU A C 1
ATOM 745 O O . LEU A 1 90 ? 4.243 13.741 -6.627 1.00 96.25 90 LEU A O 1
ATOM 749 N N . ARG A 1 91 ? 4.649 13.102 -8.743 1.00 95.69 91 ARG A N 1
ATOM 750 C CA . ARG A 1 91 ? 3.401 13.641 -9.285 1.00 95.69 91 ARG A CA 1
ATOM 751 C C . ARG A 1 91 ? 2.254 12.666 -9.091 1.00 95.69 91 ARG A C 1
ATOM 753 O O . ARG A 1 91 ? 1.156 13.101 -8.734 1.00 95.69 91 ARG A O 1
ATOM 760 N N . GLU A 1 92 ? 2.528 11.375 -9.247 1.00 97.00 92 GLU A N 1
ATOM 761 C CA . GLU A 1 92 ? 1.508 10.337 -9.334 1.00 97.00 92 GLU A CA 1
ATOM 762 C C . GLU A 1 92 ? 1.159 9.740 -7.966 1.00 97.00 92 GLU A C 1
ATOM 764 O O . GLU A 1 92 ? 2.028 9.302 -7.210 1.00 97.00 92 GLU A O 1
ATOM 769 N N . ASN A 1 93 ? -0.136 9.610 -7.666 1.00 98.06 93 ASN A N 1
ATOM 770 C CA . ASN A 1 93 ? -0.609 8.899 -6.468 1.00 98.06 93 ASN A CA 1
ATOM 771 C C . ASN A 1 93 ? -0.161 7.429 -6.465 1.00 98.06 93 ASN A C 1
ATOM 773 O O . ASN A 1 93 ? 0.190 6.865 -5.425 1.00 98.06 93 ASN A O 1
ATOM 777 N N . ARG A 1 94 ? -0.075 6.821 -7.654 1.00 96.81 94 ARG A N 1
ATOM 778 C CA . ARG A 1 94 ? 0.435 5.458 -7.833 1.00 96.81 94 ARG A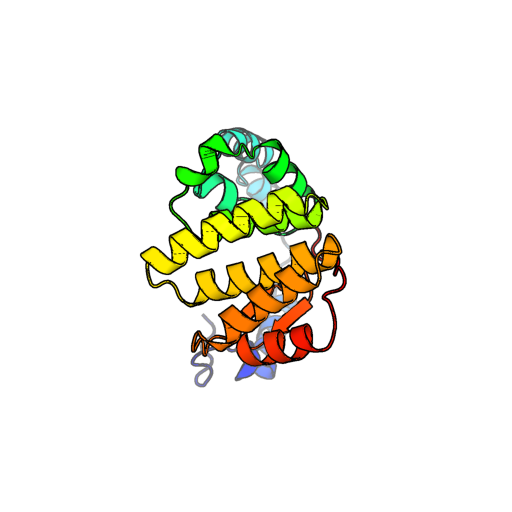 CA 1
ATOM 779 C C . ARG A 1 94 ? 1.879 5.302 -7.353 1.00 96.81 94 ARG A C 1
ATOM 781 O O . ARG A 1 94 ? 2.220 4.242 -6.835 1.00 96.81 94 ARG A O 1
ATOM 788 N N . SER A 1 95 ? 2.708 6.333 -7.474 1.00 97.94 95 SER A N 1
ATOM 789 C CA . SER A 1 95 ? 4.099 6.308 -7.014 1.00 97.94 95 SER A CA 1
ATOM 790 C C . SER A 1 95 ? 4.197 6.214 -5.492 1.00 97.94 95 SER A C 1
ATOM 792 O O . SER A 1 95 ? 4.992 5.434 -4.969 1.00 97.94 95 SER A O 1
ATOM 794 N N . TYR A 1 96 ? 3.326 6.922 -4.770 1.00 98.62 96 TYR A N 1
ATOM 795 C CA . TYR A 1 96 ? 3.216 6.795 -3.316 1.00 98.62 96 TYR A CA 1
ATOM 796 C C . TYR A 1 96 ? 2.760 5.394 -2.913 1.00 98.62 96 TYR A C 1
ATOM 798 O O . TYR A 1 96 ? 3.373 4.786 -2.038 1.00 98.62 96 TYR A O 1
ATOM 806 N N . LEU A 1 97 ? 1.733 4.853 -3.582 1.00 98.06 97 LEU A N 1
ATOM 807 C CA . LEU A 1 97 ? 1.292 3.472 -3.358 1.00 98.06 97 LEU A CA 1
ATOM 808 C C . LEU A 1 97 ? 2.449 2.492 -3.564 1.00 98.06 97 LEU A C 1
ATOM 810 O O . LEU A 1 97 ? 2.691 1.632 -2.722 1.00 98.06 97 LEU A O 1
ATOM 814 N N . ARG A 1 98 ? 3.211 2.665 -4.647 1.00 97.75 98 ARG A N 1
ATOM 815 C CA . ARG A 1 98 ? 4.348 1.809 -4.982 1.00 97.75 98 ARG A CA 1
ATOM 816 C C . ARG A 1 98 ? 5.405 1.779 -3.880 1.00 97.75 98 ARG A C 1
ATOM 818 O O . ARG A 1 98 ? 5.850 0.703 -3.491 1.00 97.75 98 ARG A O 1
ATOM 825 N N . ILE A 1 99 ? 5.766 2.947 -3.354 1.00 98.62 99 ILE A N 1
ATOM 826 C CA . ILE A 1 99 ? 6.724 3.077 -2.251 1.00 98.62 99 ILE A CA 1
ATOM 827 C C . ILE A 1 99 ? 6.139 2.497 -0.959 1.00 98.62 99 ILE A C 1
ATOM 829 O O . ILE A 1 99 ? 6.817 1.734 -0.275 1.00 98.62 99 ILE A O 1
ATOM 833 N N . GLY A 1 100 ? 4.886 2.825 -0.632 1.00 98.62 100 GLY A N 1
ATOM 834 C CA . GLY A 1 100 ? 4.212 2.345 0.574 1.00 98.62 100 GLY A CA 1
ATOM 835 C C . GLY A 1 100 ? 4.141 0.818 0.632 1.00 98.62 100 GLY A C 1
ATOM 836 O O . GLY A 1 100 ? 4.451 0.223 1.663 1.00 98.62 100 GLY A O 1
ATOM 837 N N . PHE A 1 101 ? 3.826 0.173 -0.493 1.00 98.56 101 PHE A N 1
ATOM 838 C CA . PHE A 1 101 ? 3.823 -1.286 -0.608 1.00 98.56 101 PHE A CA 1
ATOM 839 C C . PHE A 1 101 ? 5.222 -1.889 -0.524 1.00 98.56 101 PHE A C 1
ATOM 841 O O . PHE A 1 101 ? 5.416 -2.849 0.213 1.00 98.56 101 PHE A O 1
ATOM 848 N N . ALA A 1 102 ? 6.222 -1.286 -1.168 1.00 98.44 102 ALA A N 1
ATOM 849 C CA . ALA A 1 102 ? 7.601 -1.754 -1.051 1.00 98.44 102 ALA A CA 1
ATOM 850 C C . ALA A 1 102 ? 8.126 -1.673 0.398 1.00 98.44 102 ALA A C 1
ATOM 852 O O . ALA A 1 102 ? 8.789 -2.586 0.892 1.00 98.44 102 ALA A O 1
ATOM 853 N N . LEU A 1 103 ? 7.788 -0.602 1.122 1.00 98.81 103 LEU A N 1
ATOM 854 C CA . LEU A 1 103 ? 8.108 -0.454 2.544 1.00 98.81 103 LEU A CA 1
ATOM 855 C C . LEU A 1 103 ? 7.362 -1.480 3.406 1.00 98.81 103 LEU A C 1
ATOM 857 O O . LEU A 1 103 ? 7.960 -2.050 4.322 1.00 98.81 103 LEU A O 1
ATOM 861 N N . TYR A 1 104 ? 6.087 -1.742 3.108 1.00 98.69 104 TYR A N 1
ATOM 862 C CA . TYR A 1 104 ? 5.309 -2.794 3.758 1.00 98.69 104 TYR A CA 1
ATOM 863 C C . TYR A 1 104 ? 5.922 -4.181 3.529 1.00 98.69 104 TYR A C 1
ATOM 865 O O . TYR A 1 104 ? 6.095 -4.927 4.496 1.00 98.69 104 TYR A O 1
ATOM 873 N N . ASP A 1 105 ? 6.318 -4.513 2.300 1.00 98.12 105 ASP A N 1
ATOM 874 C CA . ASP A 1 105 ? 6.954 -5.789 1.959 1.00 98.12 105 ASP A CA 1
ATOM 875 C C . ASP A 1 105 ? 8.221 -6.007 2.794 1.00 98.12 105 ASP A C 1
ATOM 877 O O . ASP A 1 105 ? 8.417 -7.085 3.354 1.00 98.12 105 ASP A O 1
ATOM 881 N N . LEU A 1 106 ? 9.019 -4.952 2.992 1.00 97.88 106 LEU A N 1
ATOM 882 C CA . LEU A 1 106 ? 10.225 -4.977 3.828 1.00 97.88 106 LEU A CA 1
ATOM 883 C C . LEU A 1 106 ? 9.970 -4.724 5.323 1.00 97.88 106 LEU A C 1
ATOM 885 O O . LEU A 1 106 ? 10.915 -4.475 6.072 1.00 97.88 106 LEU A O 1
ATOM 889 N N . LYS A 1 107 ? 8.711 -4.789 5.770 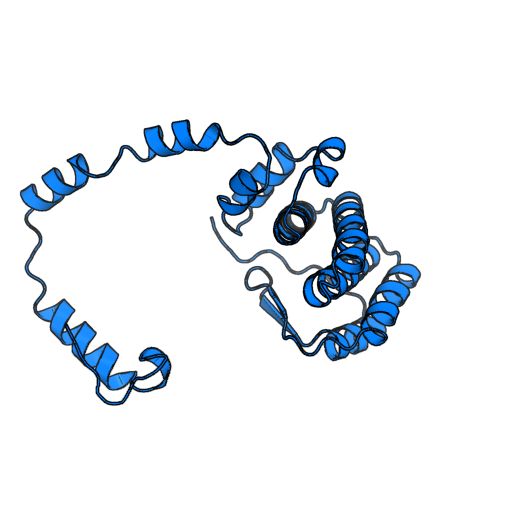1.00 98.19 107 LYS A N 1
ATOM 890 C CA . LYS A 1 107 ? 8.292 -4.651 7.177 1.00 98.19 107 LYS A CA 1
ATOM 891 C C . LYS A 1 107 ? 8.667 -3.305 7.818 1.00 98.19 107 LYS A C 1
ATOM 893 O O . LYS A 1 107 ? 8.733 -3.188 9.038 1.00 98.19 107 LYS A O 1
ATOM 898 N N . LYS A 1 108 ? 8.869 -2.258 7.012 1.00 98.69 108 LYS A N 1
ATOM 899 C CA . LYS A 1 108 ? 9.150 -0.884 7.462 1.00 98.69 108 LYS A CA 1
ATOM 900 C C . LYS A 1 108 ? 7.846 -0.120 7.724 1.00 98.69 108 LYS A C 1
ATOM 902 O O . LYS A 1 108 ? 7.566 0.885 7.073 1.00 98.69 108 LYS A O 1
ATOM 907 N N . TYR A 1 109 ? 7.025 -0.610 8.654 1.00 98.75 109 TYR A N 1
ATOM 908 C CA . TYR A 1 109 ? 5.633 -0.162 8.813 1.00 98.75 109 TYR A CA 1
ATOM 909 C C . TYR A 1 109 ? 5.473 1.307 9.203 1.00 98.75 109 TYR A C 1
ATOM 911 O O . TYR A 1 109 ? 4.565 1.961 8.701 1.00 98.75 109 TYR A O 1
ATOM 919 N N . GLN A 1 110 ? 6.352 1.854 10.046 1.00 98.69 110 GLN A N 1
ATOM 920 C CA . GLN A 1 110 ? 6.304 3.274 10.414 1.00 98.69 110 GLN A CA 1
ATOM 921 C C . GLN A 1 110 ? 6.532 4.176 9.192 1.00 98.69 110 GLN A C 1
ATOM 923 O O . GLN A 1 110 ? 5.840 5.175 9.009 1.00 98.69 110 GLN A O 1
ATOM 928 N N . GLU A 1 111 ? 7.478 3.803 8.329 1.00 98.75 111 GLU A N 1
ATOM 929 C CA . GLU A 1 111 ? 7.779 4.556 7.112 1.00 98.75 111 GLU A CA 1
ATOM 930 C C . GLU A 1 111 ? 6.671 4.387 6.066 1.00 98.75 111 GLU A C 1
ATOM 932 O O . GLU A 1 111 ? 6.261 5.363 5.443 1.00 98.75 111 GLU A O 1
ATOM 937 N N . ALA A 1 112 ? 6.138 3.170 5.915 1.00 98.88 112 ALA A N 1
ATOM 938 C CA . ALA A 1 112 ? 4.991 2.908 5.051 1.00 98.88 112 ALA A CA 1
ATOM 939 C C . ALA A 1 112 ? 3.773 3.736 5.487 1.00 98.88 112 ALA A C 1
ATOM 941 O O . ALA A 1 112 ? 3.136 4.377 4.654 1.00 98.88 112 ALA A O 1
ATOM 942 N N . HIS A 1 113 ? 3.493 3.786 6.795 1.00 98.88 113 HIS A N 1
ATOM 943 C CA . HIS A 1 113 ? 2.420 4.604 7.358 1.00 98.88 113 HIS A CA 1
ATOM 944 C C . HIS A 1 113 ? 2.598 6.074 6.978 1.00 98.88 113 HIS A C 1
ATOM 946 O O . HIS A 1 113 ? 1.660 6.677 6.469 1.00 98.88 113 HIS A O 1
ATOM 952 N N . TYR A 1 114 ? 3.804 6.629 7.150 1.00 98.81 114 TYR A N 1
ATOM 953 C CA . TYR A 1 114 ? 4.106 8.000 6.735 1.00 98.81 114 TYR A CA 1
ATOM 954 C C . TYR A 1 114 ? 3.794 8.238 5.249 1.00 98.81 114 TYR A C 1
ATOM 956 O O . TYR A 1 114 ? 3.100 9.199 4.919 1.00 98.81 114 TYR A O 1
ATOM 964 N N . VAL A 1 115 ? 4.243 7.351 4.355 1.00 98.88 115 VAL A N 1
ATOM 965 C CA . VAL A 1 115 ? 3.975 7.475 2.912 1.00 98.88 115 VAL A CA 1
ATOM 966 C C . VAL A 1 115 ? 2.472 7.455 2.619 1.00 98.88 115 VAL A C 1
ATOM 968 O O . VAL A 1 115 ? 1.995 8.281 1.841 1.00 98.88 115 VAL A O 1
ATOM 971 N N . PHE A 1 116 ? 1.708 6.571 3.267 1.00 98.88 116 PHE A N 1
ATOM 972 C CA . PHE A 1 116 ? 0.255 6.529 3.095 1.00 98.88 116 PHE A CA 1
ATOM 973 C C . PHE A 1 116 ? -0.457 7.748 3.698 1.00 98.88 116 PHE A C 1
ATOM 975 O O . PHE A 1 116 ? -1.428 8.211 3.110 1.00 98.88 116 PHE A O 1
ATOM 982 N N . THR A 1 117 ? 0.022 8.329 4.800 1.00 98.88 117 THR A N 1
ATOM 983 C CA . THR A 1 117 ? -0.511 9.605 5.312 1.00 98.88 117 THR A CA 1
ATOM 984 C C . THR A 1 117 ? -0.298 10.734 4.302 1.00 98.88 117 THR A C 1
ATOM 986 O O . THR A 1 117 ? -1.218 11.492 4.011 1.00 98.88 117 THR A O 1
ATOM 989 N N . GLN A 1 118 ? 0.888 10.818 3.692 1.00 98.75 118 GLN A N 1
ATOM 990 C CA . GLN A 1 118 ? 1.154 11.826 2.661 1.00 98.75 118 GLN A CA 1
ATOM 991 C C . GLN A 1 118 ? 0.312 11.607 1.393 1.00 98.75 118 GLN A C 1
ATOM 993 O O . GLN A 1 118 ? -0.097 12.574 0.748 1.00 98.75 118 GLN A O 1
ATOM 998 N N . LEU A 1 119 ? 0.016 10.348 1.051 1.00 98.81 119 LEU A N 1
ATOM 999 C CA . LEU A 1 119 ? -0.896 10.017 -0.040 1.00 98.81 119 LEU A CA 1
ATOM 1000 C C . LEU A 1 119 ? -2.343 10.422 0.264 1.00 98.81 119 LEU A C 1
ATOM 1002 O O . LEU A 1 119 ? -2.975 10.991 -0.617 1.00 98.81 119 LEU A O 1
ATOM 1006 N N . GLU A 1 120 ? -2.857 10.167 1.474 1.00 98.75 120 GLU A N 1
ATOM 1007 C CA . GLU A 1 120 ? -4.204 10.611 1.888 1.00 98.75 120 GLU A CA 1
ATOM 1008 C C . GLU A 1 120 ? -4.346 12.118 1.658 1.00 98.75 120 GLU A C 1
ATOM 1010 O O . GLU A 1 120 ? -5.240 12.551 0.937 1.00 98.75 120 GLU A O 1
ATOM 1015 N N . GLU A 1 121 ? -3.417 12.913 2.194 1.00 98.50 121 GLU A N 1
ATOM 1016 C CA . GLU A 1 121 ? -3.455 14.372 2.069 1.00 98.50 121 GLU A CA 1
ATOM 1017 C C . GLU A 1 121 ? -3.392 14.847 0.610 1.00 98.50 121 GLU A C 1
ATOM 1019 O O . GLU A 1 121 ? -4.092 15.784 0.218 1.00 98.50 121 GLU A O 1
ATOM 1024 N N . LYS A 1 122 ? -2.533 14.224 -0.206 1.00 98.50 122 LYS A N 1
ATOM 1025 C CA . LYS A 1 122 ? -2.383 14.561 -1.626 1.00 98.50 122 LYS A CA 1
ATOM 1026 C C . LYS A 1 122 ? -3.637 14.198 -2.421 1.00 98.50 122 LYS A C 1
ATOM 1028 O O . LYS A 1 122 ? -4.130 15.044 -3.164 1.00 98.50 122 LYS A O 1
ATOM 1033 N N . ALA A 1 123 ? -4.144 12.981 -2.249 1.00 98.44 123 ALA A N 1
ATOM 1034 C CA . ALA A 1 123 ? -5.314 12.477 -2.953 1.00 98.44 123 ALA A CA 1
ATOM 1035 C C . ALA A 1 123 ? -6.574 13.271 -2.586 1.00 98.44 123 ALA A C 1
ATOM 1037 O O . ALA A 1 123 ? -7.315 13.673 -3.481 1.00 98.44 123 ALA A O 1
ATOM 1038 N N . HIS A 1 124 ? -6.735 13.616 -1.305 1.00 98.19 124 HIS A N 1
ATOM 1039 C CA . HIS A 1 124 ? -7.818 14.473 -0.829 1.00 98.19 124 HIS A CA 1
ATOM 1040 C C . HIS A 1 124 ? -7.816 15.839 -1.531 1.00 98.19 124 HIS A C 1
ATOM 1042 O O . HIS A 1 124 ? -8.825 16.260 -2.093 1.00 98.19 124 HIS A O 1
ATOM 1048 N N . ARG A 1 125 ? -6.656 16.518 -1.590 1.00 98.00 125 ARG A N 1
ATOM 1049 C CA . ARG A 1 125 ? -6.523 17.805 -2.305 1.00 98.00 125 ARG A CA 1
ATOM 1050 C C . ARG A 1 125 ? -6.820 17.701 -3.802 1.00 98.00 125 ARG A C 1
ATOM 1052 O O . ARG A 1 125 ? -7.195 18.696 -4.412 1.00 98.00 125 ARG A O 1
ATOM 1059 N N . GLN A 1 126 ? -6.609 16.530 -4.395 1.00 97.50 126 GLN A N 1
ATOM 1060 C CA . GLN A 1 126 ? -6.849 16.274 -5.815 1.00 97.50 126 GLN A CA 1
ATOM 1061 C C . GLN A 1 126 ? -8.277 15.793 -6.114 1.00 97.50 126 GLN A C 1
ATOM 1063 O O . GLN A 1 126 ? -8.637 15.701 -7.284 1.00 97.50 126 GLN A O 1
ATOM 1068 N N . GLY A 1 127 ? -9.080 15.470 -5.094 1.00 97.06 127 GLY A N 1
ATOM 1069 C CA . GLY A 1 127 ? -10.377 14.816 -5.276 1.00 97.06 127 GLY A CA 1
ATOM 1070 C C . GLY A 1 127 ? -10.277 13.367 -5.774 1.00 97.06 127 GLY A C 1
ATOM 1071 O O . GLY A 1 127 ? -11.247 12.836 -6.313 1.00 97.06 127 GLY A O 1
ATOM 1072 N N . ASP A 1 128 ? -9.120 12.715 -5.618 1.00 97.62 128 ASP A N 1
ATOM 1073 C CA . ASP A 1 128 ? -8.921 11.306 -5.976 1.00 97.62 128 ASP A CA 1
ATOM 1074 C C . ASP A 1 128 ? -9.400 10.400 -4.834 1.00 97.62 128 ASP A C 1
ATOM 1076 O O . ASP A 1 128 ? -8.627 9.943 -3.986 1.00 97.62 128 ASP A O 1
ATOM 1080 N N . LEU A 1 129 ? -10.709 10.139 -4.833 1.00 97.19 129 LEU A N 1
ATOM 1081 C CA . LEU A 1 129 ? -11.374 9.333 -3.809 1.00 97.19 129 LEU A CA 1
ATOM 1082 C C . LEU A 1 129 ? -10.780 7.924 -3.689 1.00 97.19 129 LEU A C 1
ATOM 1084 O O . LEU A 1 129 ? -10.705 7.370 -2.594 1.00 97.19 129 LEU A O 1
ATOM 1088 N N . LEU A 1 130 ? -10.363 7.315 -4.803 1.00 97.69 130 LEU A N 1
ATOM 1089 C CA . LEU A 1 130 ? -9.839 5.954 -4.781 1.00 97.69 130 LEU A CA 1
ATOM 1090 C C . LEU A 1 130 ? -8.496 5.906 -4.048 1.00 97.69 130 LEU A C 1
ATOM 1092 O O . LEU A 1 130 ? -8.324 5.092 -3.137 1.00 97.69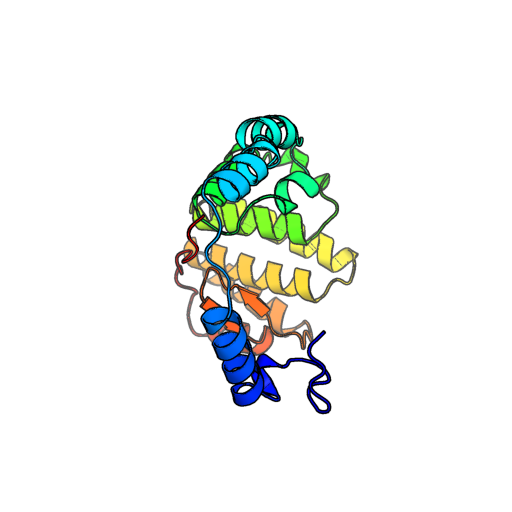 130 LEU A O 1
ATOM 1096 N N . SER A 1 131 ? -7.564 6.789 -4.407 1.00 98.38 131 SER A N 1
ATOM 1097 C CA . SER A 1 131 ? -6.254 6.844 -3.753 1.00 98.38 131 SER A CA 1
ATOM 1098 C C . SER A 1 131 ? -6.359 7.252 -2.283 1.00 98.38 131 SER A C 1
ATOM 1100 O O . SER A 1 131 ? -5.665 6.667 -1.451 1.00 98.38 131 SER A O 1
ATOM 1102 N N . GLU A 1 132 ? -7.253 8.186 -1.942 1.00 98.56 132 GLU A N 1
ATOM 1103 C CA . GLU A 1 132 ? -7.506 8.608 -0.556 1.00 98.56 132 GLU A CA 1
ATOM 1104 C C . GLU A 1 132 ? -7.966 7.427 0.30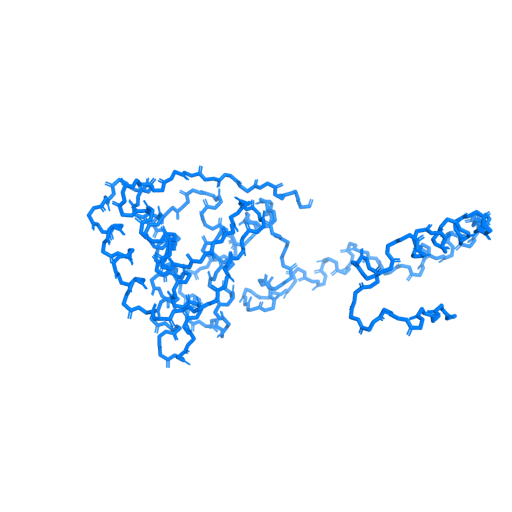9 1.00 98.56 132 GLU A C 1
ATOM 1106 O O . GLU A 1 132 ? -7.427 7.167 1.388 1.00 98.56 132 GLU A O 1
ATOM 1111 N N . VAL A 1 133 ? -8.922 6.645 -0.190 1.00 98.56 133 VAL A N 1
ATOM 1112 C CA . VAL A 1 133 ? -9.496 5.532 0.568 1.00 98.56 133 VAL A CA 1
ATOM 1113 C C . VAL A 1 133 ? -8.521 4.357 0.668 1.00 98.56 133 VAL A C 1
ATOM 1115 O O . VAL A 1 133 ? -8.419 3.729 1.725 1.00 98.56 133 VAL A O 1
ATOM 1118 N N . ILE A 1 134 ? -7.758 4.070 -0.394 1.00 98.75 134 ILE A N 1
ATOM 1119 C CA . ILE A 1 134 ? -6.676 3.077 -0.339 1.00 98.75 134 ILE A CA 1
ATOM 1120 C C . ILE A 1 134 ? -5.631 3.503 0.699 1.00 98.75 134 ILE A C 1
ATOM 1122 O O . ILE A 1 134 ? -5.231 2.677 1.522 1.00 98.75 134 ILE A O 1
ATOM 1126 N N . ALA A 1 135 ? -5.227 4.774 0.706 1.00 98.88 135 ALA A N 1
ATOM 1127 C CA . ALA A 1 135 ? -4.270 5.303 1.669 1.00 98.88 135 ALA A CA 1
ATOM 1128 C C . ALA A 1 135 ? -4.758 5.136 3.113 1.00 98.88 135 ALA A C 1
ATOM 1130 O O . ALA A 1 135 ? -4.016 4.632 3.954 1.00 98.88 135 ALA A O 1
ATOM 1131 N N . LEU A 1 136 ? -6.017 5.476 3.397 1.00 98.94 136 LEU A N 1
ATOM 1132 C CA . LEU A 1 136 ? -6.622 5.294 4.718 1.00 98.94 136 LEU A CA 1
ATOM 1133 C C . LEU A 1 136 ? -6.664 3.826 5.159 1.00 98.94 136 LEU A C 1
ATOM 1135 O O . LEU A 1 136 ? -6.329 3.517 6.304 1.00 98.94 136 LEU A O 1
ATOM 1139 N N . ILE A 1 137 ? -7.044 2.910 4.264 1.00 98.88 137 ILE A N 1
ATOM 1140 C CA . ILE A 1 137 ? -7.049 1.471 4.564 1.00 98.88 137 ILE A CA 1
ATOM 1141 C C . ILE A 1 137 ? -5.645 0.998 4.942 1.00 98.88 137 ILE A C 1
ATOM 1143 O O . ILE A 1 137 ? -5.472 0.322 5.958 1.00 98.88 137 ILE A O 1
ATOM 1147 N N . TRP A 1 138 ? -4.637 1.376 4.158 1.00 98.88 138 TRP A N 1
ATOM 1148 C CA . TRP A 1 138 ? -3.266 0.944 4.396 1.00 98.88 138 TRP A CA 1
ATOM 1149 C C . TRP A 1 138 ? -2.611 1.627 5.601 1.00 98.88 138 TRP A C 1
ATOM 1151 O O . TRP A 1 138 ? -1.829 0.979 6.292 1.00 98.88 138 TRP A O 1
ATOM 1161 N N . GLN A 1 139 ? -2.988 2.862 5.947 1.00 98.94 139 GLN A N 1
ATOM 1162 C CA . GLN A 1 139 ? -2.645 3.447 7.250 1.00 98.94 139 GLN A CA 1
ATOM 1163 C C . GLN A 1 139 ? -3.200 2.593 8.395 1.00 98.94 139 GLN A C 1
ATOM 1165 O O . GLN A 1 139 ? -2.454 2.238 9.308 1.00 98.94 139 GLN A O 1
ATOM 1170 N N . GLY A 1 140 ? -4.473 2.187 8.311 1.00 98.88 140 GLY A N 1
ATOM 1171 C CA . GLY A 1 140 ? -5.089 1.288 9.287 1.00 98.88 140 GLY A CA 1
ATOM 1172 C C . GLY A 1 140 ? -4.345 -0.044 9.415 1.00 98.88 140 GLY A C 1
ATOM 1173 O O . GLY A 1 140 ? -4.060 -0.483 10.529 1.00 98.88 140 GLY A O 1
ATOM 1174 N N . HIS A 1 141 ? -3.940 -0.639 8.286 1.00 98.88 141 HIS A N 1
ATOM 1175 C CA . HIS A 1 141 ? -3.110 -1.846 8.279 1.00 98.88 141 HIS A CA 1
ATOM 1176 C C . HIS A 1 141 ? -1.784 -1.634 9.011 1.00 98.88 141 HIS A C 1
ATOM 1178 O O . HIS A 1 141 ? -1.418 -2.456 9.847 1.00 98.88 141 HIS A O 1
ATOM 1184 N N . MET A 1 142 ? -1.060 -0.546 8.722 1.00 98.88 142 MET A N 1
ATOM 1185 C CA . MET A 1 142 ? 0.224 -0.290 9.379 1.00 98.88 142 MET A CA 1
ATOM 1186 C C . MET A 1 142 ? 0.042 -0.095 10.885 1.00 98.88 142 MET A C 1
ATOM 1188 O O . MET A 1 142 ? 0.832 -0.621 11.659 1.00 98.88 142 MET A O 1
ATOM 1192 N N . GLN A 1 143 ? -1.013 0.604 11.310 1.00 98.88 143 GLN A N 1
ATOM 1193 C CA . GLN A 1 143 ? -1.301 0.812 12.729 1.00 98.88 143 GLN A CA 1
ATOM 1194 C C . GLN A 1 143 ? -1.658 -0.497 13.446 1.00 98.88 143 GLN A C 1
ATOM 1196 O O . GLN A 1 143 ? -1.149 -0.736 14.539 1.00 98.88 143 GLN A O 1
ATOM 1201 N N . ASP A 1 144 ? -2.454 -1.379 12.832 1.00 98.88 144 ASP A N 1
ATOM 1202 C CA . ASP A 1 144 ? -2.725 -2.712 13.387 1.00 98.88 144 ASP A CA 1
ATOM 1203 C C . ASP A 1 144 ? -1.424 -3.528 13.541 1.00 98.88 144 ASP A C 1
ATOM 1205 O O . ASP A 1 144 ? -1.196 -4.122 14.594 1.00 98.88 144 ASP A O 1
ATOM 1209 N N . LEU A 1 145 ? -0.529 -3.502 12.542 1.00 98.81 145 LEU A N 1
ATOM 1210 C CA . LEU A 1 145 ? 0.763 -4.210 12.586 1.00 98.81 145 LEU A CA 1
ATOM 1211 C C . LEU A 1 145 ? 1.760 -3.615 13.587 1.00 98.81 145 LEU A C 1
ATOM 1213 O O . LEU A 1 145 ? 2.647 -4.320 14.063 1.00 98.81 145 LEU A O 1
ATOM 1217 N N . LEU A 1 146 ? 1.623 -2.327 13.903 1.00 98.69 146 LEU A N 1
ATOM 1218 C CA . LEU A 1 146 ? 2.398 -1.635 14.933 1.00 98.69 146 LEU A CA 1
ATOM 1219 C C . LEU A 1 146 ? 1.809 -1.811 16.343 1.00 98.69 146 LEU A C 1
ATOM 1221 O O . LEU A 1 146 ? 2.409 -1.344 17.306 1.00 98.69 146 LEU A O 1
ATOM 1225 N N . GLY A 1 147 ? 0.650 -2.467 16.480 1.00 98.31 147 GLY A N 1
ATOM 1226 C CA . GLY A 1 147 ? -0.056 -2.640 17.755 1.00 98.31 147 GLY A CA 1
ATOM 1227 C C . GLY A 1 147 ? -0.917 -1.441 18.177 1.00 98.31 147 GLY A C 1
ATOM 1228 O O . GLY A 1 147 ? -1.550 -1.467 19.232 1.00 98.31 147 GLY A O 1
ATOM 1229 N N . ASN A 1 148 ? -1.016 -0.405 17.344 1.00 98.56 148 ASN A N 1
ATOM 1230 C CA . ASN A 1 148 ? -1.743 0.835 17.617 1.00 98.56 148 ASN A CA 1
ATOM 1231 C C . ASN A 1 148 ? -3.220 0.725 17.218 1.00 98.56 148 ASN A C 1
ATOM 1233 O O . ASN A 1 148 ? -3.727 1.461 16.365 1.00 98.56 148 ASN A O 1
ATOM 1237 N N . ARG A 1 149 ? -3.942 -0.205 17.849 1.00 98.38 149 ARG A N 1
ATOM 1238 C CA . ARG A 1 149 ? -5.310 -0.563 17.445 1.00 98.38 149 ARG A CA 1
ATOM 1239 C C . ARG A 1 149 ? -6.280 0.624 17.419 1.00 98.38 149 ARG A C 1
ATOM 1241 O O . ARG A 1 149 ? -7.115 0.709 16.523 1.00 98.38 149 ARG A O 1
ATOM 1248 N N . ALA A 1 150 ? -6.177 1.543 18.378 1.00 98.69 150 ALA A N 1
ATOM 1249 C CA . ALA A 1 150 ? -7.054 2.713 18.442 1.00 98.69 150 ALA A CA 1
ATOM 1250 C C . ALA A 1 150 ? -6.912 3.622 17.207 1.00 98.69 150 ALA A C 1
ATOM 1252 O O . ALA A 1 150 ? -7.920 4.068 16.660 1.00 98.69 150 ALA A O 1
ATOM 1253 N N . GLU A 1 151 ? -5.684 3.844 16.727 1.00 98.69 151 GLU A N 1
ATOM 1254 C CA . GLU A 1 151 ? -5.441 4.635 15.515 1.00 98.69 151 GLU A CA 1
ATOM 1255 C C . GLU A 1 151 ? -5.902 3.892 14.259 1.00 98.69 151 GLU A C 1
ATOM 1257 O O . GLU A 1 151 ? -6.539 4.490 13.393 1.00 98.69 151 GLU A O 1
ATOM 1262 N N . ALA A 1 152 ? -5.693 2.571 14.197 1.00 98.81 152 ALA A N 1
ATOM 1263 C CA . ALA A 1 152 ? -6.192 1.757 13.091 1.00 98.81 152 ALA A CA 1
ATOM 1264 C C . ALA A 1 152 ? -7.717 1.883 12.929 1.00 98.81 152 ALA A C 1
ATOM 1266 O O . ALA A 1 152 ? -8.223 2.115 11.829 1.00 98.81 152 ALA A O 1
ATOM 1267 N N . LEU A 1 153 ? -8.459 1.806 14.041 1.00 98.81 153 LEU A N 1
ATOM 1268 C CA . LEU A 1 153 ? -9.912 1.981 14.049 1.00 98.81 153 LEU A CA 1
ATOM 1269 C C . LEU A 1 153 ? -10.336 3.356 13.519 1.00 98.81 153 LEU A C 1
ATOM 1271 O O . LEU A 1 153 ? -11.305 3.430 12.763 1.00 98.81 153 LEU A O 1
ATOM 1275 N N . ARG A 1 154 ? -9.607 4.430 13.853 1.00 98.81 154 ARG A N 1
ATOM 1276 C CA . ARG A 1 154 ? -9.892 5.774 13.324 1.00 98.81 154 ARG A CA 1
ATOM 1277 C C . ARG A 1 154 ? -9.715 5.833 11.810 1.00 98.81 154 ARG A C 1
ATOM 1279 O O . ARG A 1 154 ? -10.575 6.395 11.134 1.00 98.81 154 ARG A O 1
ATOM 1286 N N . CYS A 1 155 ? -8.662 5.219 11.268 1.00 98.81 155 CYS A N 1
ATOM 1287 C CA . CYS A 1 155 ? -8.462 5.118 9.821 1.00 98.81 155 CYS A CA 1
ATOM 1288 C C . CYS A 1 155 ? -9.644 4.408 9.142 1.00 98.81 155 CYS A C 1
ATOM 1290 O O . CYS A 1 155 ? -10.238 4.948 8.210 1.00 98.81 155 CYS A O 1
ATOM 1292 N N . TYR A 1 156 ? -10.062 3.244 9.651 1.00 98.81 156 TYR A N 1
ATOM 1293 C CA . TYR A 1 156 ? -11.201 2.513 9.082 1.00 98.81 156 TYR A CA 1
ATOM 1294 C C . TYR A 1 156 ? -12.529 3.273 9.230 1.00 98.81 156 TYR A C 1
ATOM 1296 O O . TYR A 1 156 ? -13.369 3.222 8.338 1.00 98.81 156 TYR A O 1
ATOM 1304 N N . GLN A 1 157 ? -12.730 4.024 10.316 1.00 98.81 157 GLN A N 1
ATOM 1305 C CA . GLN A 1 157 ? -13.904 4.889 10.471 1.00 98.81 157 GLN A CA 1
ATOM 1306 C C . GLN A 1 157 ? -13.917 6.043 9.466 1.00 98.81 157 GLN A C 1
ATOM 1308 O O . GLN A 1 157 ? -14.989 6.384 8.970 1.00 98.81 157 GLN A O 1
ATOM 1313 N N . LYS A 1 158 ? -12.758 6.640 9.144 1.00 98.62 158 LYS A N 1
ATOM 1314 C CA . LYS A 1 158 ? -12.660 7.659 8.086 1.00 98.62 158 LYS A CA 1
ATOM 1315 C C . LYS A 1 158 ? -13.089 7.093 6.730 1.00 98.62 158 LYS A C 1
ATOM 1317 O O . LYS A 1 158 ? -13.871 7.741 6.048 1.00 98.62 158 LYS A O 1
ATOM 1322 N N . VAL A 1 159 ? -12.674 5.866 6.393 1.00 98.62 159 VAL A N 1
ATOM 1323 C CA . VAL A 1 159 ? -13.096 5.184 5.150 1.00 98.62 159 VAL A CA 1
ATOM 1324 C C . VAL A 1 159 ? -14.619 5.118 5.031 1.00 98.62 159 VAL A C 1
ATOM 1326 O O . VAL A 1 159 ? -15.154 5.362 3.960 1.00 98.62 159 VAL A O 1
ATOM 1329 N N . LEU A 1 160 ? -15.338 4.850 6.128 1.00 98.25 160 LEU A N 1
ATOM 1330 C CA . LEU A 1 160 ? -16.806 4.762 6.115 1.00 98.25 160 LEU A CA 1
ATOM 1331 C C . LEU A 1 160 ? -17.521 6.101 5.888 1.00 98.25 160 LEU A C 1
ATOM 1333 O O . LEU A 1 160 ? -18.726 6.096 5.649 1.00 98.25 160 LEU A O 1
ATOM 1337 N N . LYS A 1 161 ? -16.812 7.229 5.994 1.00 97.94 161 LYS A N 1
ATOM 1338 C CA . LYS A 1 161 ? -17.352 8.566 5.710 1.00 97.94 161 LYS A CA 1
ATOM 1339 C C . LYS A 1 161 ? -17.187 8.964 4.242 1.00 97.94 161 LYS A C 1
ATOM 1341 O O . LYS A 1 161 ? -17.760 9.969 3.838 1.00 97.94 161 LYS A O 1
ATOM 1346 N N . ILE A 1 162 ? -16.407 8.203 3.473 1.00 96.69 162 ILE A N 1
ATOM 1347 C CA . ILE A 1 162 ? -16.155 8.449 2.054 1.00 96.69 162 ILE A CA 1
ATOM 1348 C C . ILE A 1 162 ? -16.969 7.438 1.248 1.00 96.69 162 ILE A C 1
ATOM 1350 O O . ILE A 1 162 ? -16.784 6.227 1.384 1.00 96.69 162 ILE A O 1
ATOM 1354 N N . ASP A 1 163 ? -17.862 7.932 0.394 1.00 94.25 163 ASP A N 1
ATOM 1355 C CA . ASP A 1 163 ? -18.614 7.081 -0.524 1.00 94.25 163 ASP A CA 1
ATOM 1356 C C . ASP A 1 163 ? -17.745 6.718 -1.737 1.00 94.25 163 ASP A C 1
ATOM 1358 O O . ASP A 1 163 ? -17.660 7.451 -2.721 1.00 94.25 163 ASP A O 1
ATOM 1362 N N . CYS A 1 164 ? -17.018 5.605 -1.621 1.00 94.38 164 CYS A N 1
ATOM 1363 C CA . CYS A 1 164 ? -16.138 5.093 -2.666 1.00 94.38 164 CYS A CA 1
ATOM 1364 C C . CYS A 1 164 ? -16.699 3.777 -3.228 1.00 94.38 164 CYS A C 1
ATOM 1366 O O . CYS A 1 164 ? -16.546 2.728 -2.590 1.00 94.38 164 CYS A O 1
ATOM 1368 N N . PRO A 1 165 ? -17.331 3.802 -4.419 1.00 92.50 165 PRO A N 1
ATOM 1369 C CA . PRO A 1 165 ? -17.987 2.627 -4.998 1.00 92.50 165 PRO A CA 1
ATOM 1370 C C . PRO A 1 165 ? -17.011 1.676 -5.709 1.00 92.50 165 PRO A C 1
ATOM 1372 O O . PRO A 1 165 ? -17.407 0.616 -6.197 1.00 92.50 165 PRO A O 1
ATOM 1375 N N . PHE A 1 166 ? -15.734 2.046 -5.811 1.00 94.44 166 PHE A N 1
ATOM 1376 C CA . PHE A 1 166 ? -14.751 1.307 -6.593 1.00 94.44 166 PHE A CA 1
ATOM 1377 C C . PHE A 1 166 ? -14.243 0.072 -5.848 1.00 94.44 166 PHE A C 1
ATOM 1379 O O . PHE A 1 166 ? -13.870 0.127 -4.675 1.00 94.44 166 PHE A O 1
ATOM 1386 N N . LYS A 1 167 ? -14.168 -1.053 -6.562 1.00 96.12 167 LYS A N 1
ATOM 1387 C CA . LYS A 1 167 ? -13.489 -2.256 -6.073 1.00 96.12 167 LYS A CA 1
ATOM 1388 C C . LYS A 1 167 ? -11.980 -2.047 -6.122 1.00 96.12 167 LYS A C 1
ATOM 1390 O O . LYS A 1 167 ? -11.448 -1.572 -7.122 1.00 96.12 167 LYS A O 1
ATOM 1395 N N . VAL A 1 168 ? -11.300 -2.454 -5.058 1.00 96.00 168 VAL A N 1
ATOM 1396 C CA . VAL A 1 168 ? -9.841 -2.418 -4.956 1.00 96.00 168 VAL A CA 1
ATOM 1397 C C . VAL A 1 168 ? -9.295 -3.833 -5.077 1.00 96.00 168 VAL A C 1
ATOM 1399 O O . VAL A 1 168 ? -9.835 -4.769 -4.484 1.00 96.00 168 VAL A O 1
ATOM 1402 N N . MET A 1 169 ? -8.205 -3.968 -5.828 1.00 95.44 169 MET A N 1
ATOM 1403 C CA . MET A 1 169 ? -7.475 -5.216 -6.005 1.00 95.44 169 MET A CA 1
ATOM 1404 C C . MET A 1 169 ? -5.981 -4.985 -5.777 1.00 95.44 169 MET A C 1
ATOM 1406 O O . MET A 1 169 ? -5.382 -4.132 -6.428 1.00 95.44 169 MET A O 1
ATOM 1410 N N . HIS A 1 170 ? -5.383 -5.793 -4.902 1.00 94.62 170 HIS A N 1
ATOM 1411 C CA . HIS A 1 170 ? -3.933 -5.921 -4.747 1.00 94.62 170 HIS A CA 1
ATOM 1412 C C . HIS A 1 170 ? -3.565 -7.377 -5.011 1.00 94.62 170 HIS A C 1
ATOM 1414 O O . HIS A 1 170 ? -3.545 -8.196 -4.088 1.00 94.62 170 HIS A O 1
ATOM 1420 N N . ALA A 1 171 ? -3.332 -7.712 -6.283 1.00 91.38 171 ALA A N 1
ATOM 1421 C CA . ALA A 1 171 ? -3.075 -9.086 -6.716 1.00 91.38 171 ALA A CA 1
ATOM 1422 C C . ALA A 1 171 ? -1.893 -9.714 -5.962 1.00 91.38 171 ALA A C 1
ATOM 1424 O O . ALA A 1 171 ? -1.968 -10.872 -5.562 1.00 91.38 171 ALA A O 1
ATOM 1425 N N . GLN A 1 172 ? -0.862 -8.918 -5.663 1.00 92.00 172 GLN A N 1
ATOM 1426 C CA . GLN A 1 172 ? 0.323 -9.359 -4.935 1.00 92.00 172 GLN A CA 1
ATOM 1427 C C . GLN A 1 172 ? 0.036 -9.844 -3.508 1.00 92.00 172 GLN A C 1
ATOM 1429 O O . GLN A 1 172 ? 0.803 -10.626 -2.962 1.00 92.00 172 GLN A O 1
ATOM 1434 N N . TYR A 1 173 ? -1.087 -9.431 -2.920 1.00 95.19 173 TYR A N 1
ATOM 1435 C CA . TYR A 1 173 ? -1.527 -9.858 -1.590 1.00 95.19 173 TYR A CA 1
ATOM 1436 C C . TYR A 1 173 ? -2.811 -10.700 -1.643 1.00 95.19 173 TYR A C 1
ATOM 1438 O O . TYR A 1 173 ? -3.405 -10.976 -0.604 1.00 95.19 173 TYR A O 1
ATOM 1446 N N . GLY A 1 174 ? -3.310 -11.045 -2.836 1.00 94.81 174 GLY A N 1
ATOM 1447 C CA . GLY A 1 174 ? -4.600 -11.723 -3.000 1.00 94.81 174 GLY A CA 1
ATOM 1448 C C . GLY A 1 174 ? -5.806 -10.932 -2.466 1.00 94.81 174 GLY A C 1
ATOM 1449 O O . GLY A 1 174 ? -6.869 -11.509 -2.236 1.00 94.81 174 GLY A O 1
ATOM 1450 N N . LEU A 1 175 ? -5.674 -9.618 -2.255 1.00 95.06 175 LEU A N 1
ATOM 1451 C CA . LEU A 1 175 ? -6.728 -8.794 -1.660 1.00 95.06 175 LEU A CA 1
ATOM 1452 C C . LEU A 1 175 ? -7.675 -8.261 -2.733 1.00 95.06 175 LEU A C 1
ATOM 1454 O O . LEU A 1 175 ? -7.239 -7.602 -3.674 1.00 95.06 175 LEU A O 1
ATOM 1458 N N . HIS A 1 176 ? -8.973 -8.491 -2.541 1.00 96.56 176 HIS A N 1
ATOM 1459 C CA . HIS A 1 176 ? -10.046 -7.984 -3.394 1.00 96.56 176 HIS A CA 1
ATOM 1460 C C . HIS A 1 176 ? -11.195 -7.528 -2.505 1.00 96.56 176 HIS A C 1
ATOM 1462 O O . HIS A 1 176 ? -11.725 -8.331 -1.735 1.00 96.56 176 HIS A O 1
ATOM 1468 N N . TYR A 1 177 ? -11.566 -6.251 -2.561 1.00 96.75 177 TYR A N 1
ATOM 1469 C CA . TYR A 1 177 ? -12.552 -5.729 -1.622 1.00 96.75 177 TYR A CA 1
ATOM 1470 C C . TYR A 1 177 ? -13.266 -4.458 -2.086 1.00 96.75 177 TYR A C 1
ATOM 1472 O O . TYR A 1 177 ? -12.748 -3.676 -2.883 1.00 96.75 177 TYR A O 1
ATOM 1480 N N . LEU A 1 178 ? -14.454 -4.233 -1.518 1.00 98.00 178 LEU A N 1
ATOM 1481 C CA . LEU A 1 178 ? -15.109 -2.927 -1.484 1.00 98.00 178 LEU A CA 1
ATOM 1482 C C . LEU A 1 178 ? -14.667 -2.178 -0.217 1.00 98.00 178 LEU A C 1
ATOM 1484 O O . LEU A 1 178 ? -14.758 -2.750 0.874 1.00 98.00 178 LEU A O 1
ATOM 1488 N N . PRO A 1 179 ? -14.201 -0.918 -0.310 1.00 97.88 179 PRO A N 1
ATOM 1489 C CA . PRO A 1 179 ? -13.607 -0.226 0.830 1.00 97.88 179 PRO A CA 1
ATOM 1490 C C . PRO A 1 179 ? -14.486 -0.146 2.080 1.00 97.88 179 PRO A C 1
ATOM 1492 O O . PRO A 1 179 ? -14.016 -0.439 3.179 1.00 97.88 179 PRO A O 1
ATOM 1495 N N . ALA A 1 180 ? -15.771 0.188 1.928 1.00 97.81 180 ALA A N 1
ATOM 1496 C CA . ALA A 1 180 ? -16.682 0.318 3.064 1.00 97.81 180 ALA A CA 1
ATOM 1497 C C . ALA A 1 180 ? -16.951 -1.028 3.765 1.00 97.81 180 ALA A C 1
ATOM 1499 O O . ALA A 1 180 ? -17.018 -1.104 4.994 1.00 97.81 180 ALA A O 1
ATOM 1500 N N . GLU A 1 181 ? -17.084 -2.113 3.001 1.00 98.25 181 GLU A N 1
ATOM 1501 C CA . GLU A 1 181 ? -17.258 -3.463 3.550 1.00 98.25 181 GLU A CA 1
ATOM 1502 C C . GLU A 1 181 ? -15.992 -3.934 4.262 1.00 98.25 181 GLU A C 1
ATOM 1504 O O . GLU A 1 181 ? -16.049 -4.430 5.390 1.00 98.25 181 GLU A O 1
ATOM 1509 N N . TYR A 1 182 ? -14.841 -3.709 3.634 1.00 98.38 182 TYR A N 1
ATOM 1510 C CA . TYR A 1 182 ? -13.544 -4.072 4.179 1.00 98.38 182 TYR A CA 1
ATOM 1511 C C . TYR A 1 182 ? -13.240 -3.328 5.480 1.00 98.38 182 TYR A C 1
ATOM 1513 O O . TYR A 1 182 ? -12.867 -3.947 6.477 1.00 98.38 182 TYR A O 1
ATOM 1521 N N . ALA A 1 183 ? -13.492 -2.017 5.523 1.00 98.62 183 ALA A N 1
ATOM 1522 C CA . ALA A 1 183 ? -13.365 -1.220 6.736 1.00 98.62 183 ALA A CA 1
ATOM 1523 C C . ALA A 1 183 ? -14.277 -1.747 7.856 1.00 98.62 183 ALA A C 1
ATOM 1525 O O . ALA A 1 183 ? -13.809 -1.943 8.976 1.00 98.62 183 ALA A O 1
ATOM 1526 N N . ARG A 1 184 ? -15.546 -2.085 7.567 1.00 98.62 184 ARG A N 1
ATOM 1527 C CA . ARG A 1 184 ? -16.455 -2.709 8.554 1.00 98.62 184 ARG A CA 1
ATOM 1528 C C . ARG A 1 184 ? -15.916 -4.028 9.114 1.00 98.62 184 ARG A C 1
ATOM 1530 O O . ARG A 1 184 ? -16.089 -4.288 10.305 1.00 98.62 184 ARG A O 1
ATOM 1537 N N . GLN A 1 185 ? -15.254 -4.847 8.299 1.00 98.50 185 GLN A N 1
ATOM 1538 C CA . GLN A 1 185 ? -14.581 -6.058 8.781 1.00 98.50 185 GLN A CA 1
ATOM 1539 C C . GLN A 1 185 ? -13.385 -5.708 9.673 1.00 98.50 185 GLN A C 1
ATOM 1541 O O . GLN A 1 185 ? -13.253 -6.249 10.773 1.00 98.50 185 GLN A O 1
ATOM 1546 N N . ARG A 1 186 ? -12.540 -4.763 9.242 1.00 98.56 186 ARG A N 1
ATOM 1547 C CA . ARG A 1 186 ? -11.353 -4.344 9.996 1.00 98.56 186 ARG A CA 1
ATOM 1548 C C . ARG A 1 186 ? -11.675 -3.619 11.303 1.00 98.56 186 ARG A C 1
ATOM 1550 O O . ARG A 1 186 ? -10.858 -3.647 12.218 1.00 98.56 186 ARG A O 1
ATOM 1557 N N . LEU A 1 187 ? -12.872 -3.049 11.459 1.00 98.69 187 LEU A N 1
ATOM 1558 C CA . LEU A 1 187 ? -13.361 -2.555 12.754 1.00 98.69 187 LEU A CA 1
ATOM 1559 C C . LEU A 1 187 ? -13.563 -3.688 13.773 1.00 98.69 187 LEU A C 1
ATOM 1561 O O . LEU A 1 187 ? -13.302 -3.496 14.958 1.00 98.69 187 LEU A O 1
ATOM 1565 N N . LYS A 1 188 ? -13.969 -4.880 13.320 1.00 98.38 188 LYS A N 1
ATOM 1566 C CA . LYS A 1 188 ? -14.205 -6.051 14.182 1.00 98.38 188 LYS A CA 1
ATOM 1567 C C . LYS A 1 188 ? -12.924 -6.824 14.486 1.00 98.38 188 LYS A C 1
ATOM 1569 O O . LYS A 1 188 ? -12.760 -7.315 15.595 1.00 98.38 188 LYS A O 1
ATOM 1574 N N . SER A 1 189 ? -12.015 -6.917 13.517 1.00 97.81 189 SER A N 1
ATOM 1575 C CA . SER A 1 189 ? -10.772 -7.688 13.642 1.00 97.81 189 SER A CA 1
ATOM 1576 C C . SER A 1 189 ? -9.571 -6.911 13.097 1.00 97.81 189 SER A C 1
ATOM 1578 O O . SER A 1 189 ? -9.677 -6.385 11.985 1.00 97.81 189 SER A O 1
ATOM 1580 N N . PRO A 1 190 ? -8.425 -6.870 13.801 1.00 98.38 190 PRO A N 1
ATOM 1581 C CA . PRO A 1 190 ? -7.227 -6.211 13.293 1.00 98.38 190 PRO A CA 1
ATOM 1582 C C . PRO A 1 190 ? -6.735 -6.858 12.000 1.00 98.38 190 PRO A C 1
ATOM 1584 O O . PRO A 1 190 ? -6.925 -8.056 11.767 1.00 98.38 190 PRO A O 1
ATOM 1587 N N . PHE A 1 191 ? -6.127 -6.057 11.129 1.00 98.62 191 PHE A N 1
ATOM 1588 C CA . PHE A 1 191 ? -5.368 -6.574 9.999 1.00 98.62 191 PHE A CA 1
ATOM 1589 C C . PHE A 1 191 ? -4.228 -7.474 10.486 1.00 98.62 191 PHE A C 1
ATOM 1591 O O . PHE A 1 191 ? -3.562 -7.182 11.475 1.00 98.62 191 PHE A O 1
ATOM 1598 N N . GLN A 1 192 ? -4.027 -8.577 9.773 1.00 97.88 192 GLN A N 1
ATOM 1599 C CA . GLN A 1 192 ? -2.889 -9.470 9.941 1.00 97.88 192 GLN A CA 1
ATOM 1600 C C . GLN A 1 192 ? -2.092 -9.436 8.648 1.00 97.88 192 GLN A C 1
ATOM 1602 O O . GLN A 1 192 ? -2.679 -9.362 7.568 1.00 97.88 192 GLN A O 1
ATOM 1607 N N . ARG A 1 193 ? -0.764 -9.465 8.765 1.00 96.88 193 ARG A N 1
ATOM 1608 C CA . ARG A 1 193 ? 0.128 -9.344 7.612 1.00 96.88 193 ARG A CA 1
ATOM 1609 C C . ARG A 1 193 ? -0.178 -10.434 6.583 1.00 96.88 193 ARG A C 1
ATOM 1611 O O . ARG A 1 193 ? -0.268 -11.609 6.925 1.00 96.88 193 ARG A O 1
ATOM 1618 N N . VAL A 1 194 ? -0.249 -10.024 5.323 1.00 97.19 194 VAL A N 1
ATOM 1619 C CA . VAL A 1 194 ? -0.287 -10.908 4.155 1.00 97.19 194 VAL A CA 1
ATOM 1620 C C . VAL A 1 194 ? 1.000 -10.716 3.360 1.00 97.19 194 VAL A C 1
ATOM 1622 O O . VAL A 1 194 ? 1.377 -9.578 3.074 1.00 97.19 194 VAL A O 1
ATOM 1625 N N . GLU A 1 195 ? 1.696 -11.803 3.041 1.00 95.25 195 GLU A N 1
ATOM 1626 C CA . GLU A 1 195 ? 2.958 -11.733 2.298 1.00 95.25 195 GLU A CA 1
ATOM 1627 C C . GLU A 1 195 ? 2.718 -11.515 0.802 1.00 95.25 195 GLU A C 1
ATOM 1629 O O . GLU A 1 195 ? 1.716 -11.976 0.249 1.00 95.25 195 GLU A O 1
ATOM 1634 N N . ASN A 1 196 ? 3.659 -10.824 0.157 1.00 94.00 196 ASN A N 1
ATOM 1635 C CA . ASN A 1 196 ? 3.684 -10.663 -1.291 1.00 94.00 196 ASN A CA 1
ATOM 1636 C C . ASN A 1 196 ? 3.903 -12.034 -1.961 1.00 94.00 196 ASN A C 1
ATOM 1638 O O . ASN A 1 196 ? 4.855 -12.731 -1.619 1.00 94.00 196 ASN A O 1
ATOM 1642 N N . GLN A 1 197 ? 3.011 -12.418 -2.874 1.00 89.94 197 GLN A N 1
ATOM 1643 C CA . GLN A 1 197 ? 3.030 -13.704 -3.583 1.00 89.94 197 GLN A CA 1
ATOM 1644 C C . GLN A 1 197 ? 3.619 -13.614 -4.999 1.00 89.94 197 GLN A C 1
ATOM 1646 O O . GLN A 1 197 ? 3.666 -14.623 -5.698 1.00 89.94 197 GLN A O 1
ATOM 1651 N N . LEU A 1 198 ? 4.009 -12.422 -5.461 1.00 85.50 198 LEU A N 1
ATOM 1652 C CA . LEU A 1 198 ? 4.609 -12.258 -6.782 1.00 85.50 198 LEU A CA 1
ATOM 1653 C C . LEU A 1 198 ? 6.121 -12.467 -6.725 1.00 85.50 198 LEU A C 1
ATOM 1655 O O . LEU A 1 198 ? 6.825 -11.864 -5.912 1.00 85.50 198 LEU A O 1
ATOM 1659 N N . GLU A 1 199 ? 6.602 -13.289 -7.647 1.00 75.44 199 GLU A N 1
ATOM 1660 C CA . GLU A 1 199 ? 8.016 -13.424 -7.982 1.00 75.44 199 GLU A CA 1
ATOM 1661 C C . GLU A 1 199 ? 8.386 -12.364 -9.039 1.00 75.44 199 GLU A C 1
ATOM 1663 O O . GLU A 1 199 ? 7.536 -11.960 -9.839 1.00 75.44 199 GLU A O 1
ATOM 1668 N N . ASP A 1 200 ? 9.626 -11.864 -8.995 1.00 62.94 200 ASP A N 1
ATOM 1669 C CA . ASP A 1 200 ? 10.161 -10.884 -9.957 1.00 62.94 200 ASP A CA 1
ATOM 1670 C C . ASP A 1 200 ? 10.891 -11.546 -11.129 1.00 62.94 200 ASP A C 1
ATOM 1672 O O . ASP A 1 200 ? 11.600 -12.554 -10.897 1.00 62.94 200 ASP A O 1
#

Solvent-accessible surface area (backbone atoms only — not comparable to full-atom values): 11330 Å² total; per-residue (Å²): 135,90,82,61,98,78,45,90,85,45,47,77,79,66,37,40,70,60,50,55,49,51,51,48,54,49,62,74,66,53,73,84,79,49,73,64,59,54,52,53,49,60,69,69,46,72,57,64,66,55,53,47,56,62,56,67,66,51,63,86,46,53,67,43,55,69,74,51,56,87,11,62,65,37,20,52,54,50,55,71,64,60,52,80,92,54,54,86,74,48,86,50,70,65,43,41,51,52,51,22,49,21,25,45,75,71,67,37,36,72,62,17,28,52,38,21,52,55,34,26,58,51,21,56,79,69,68,37,59,67,55,21,43,52,18,29,50,49,30,17,38,28,25,28,72,70,68,40,50,74,61,14,43,51,27,29,53,53,38,65,75,52,94,57,90,61,75,48,75,41,74,43,55,72,43,73,43,46,56,52,61,48,27,59,50,45,66,77,42,74,58,72,93,70,68,75,74,39,81,113

Foldseek 3Di:
DDDDPFCPDDCCPGPVVVVVVVVVVCVVPPDPQDPVNVVVVVVVPPPVVVVVVVLVPDQPEPVVLVPFDPDQVSLVVLQVRDDPVCLVVYDDLVSLVSNLSSCVLVVVLVVSLVSLVVSLVVCVVVVVLVSNLVSLQSNLQSCLVVVNNVSSLVSLVVSLVRPDQDWDDDVQQRDIDDSNVVSVVCNVPPDDDGHGPDDD